Protein AF-A0A8C1QUC3-F1 (afdb_monomer_lite)

Structure (mmCIF, N/CA/C/O backbone):
data_AF-A0A8C1QUC3-F1
#
_entry.id   AF-A0A8C1QUC3-F1
#
loop_
_atom_site.group_PDB
_atom_site.id
_atom_site.type_symbol
_atom_site.label_atom_id
_atom_site.label_alt_id
_atom_site.label_comp_id
_atom_site.label_asym_id
_atom_site.label_entity_id
_atom_site.label_seq_id
_atom_site.pdbx_PDB_ins_code
_atom_site.Cartn_x
_atom_site.Cartn_y
_atom_site.Cartn_z
_atom_site.occupancy
_atom_site.B_iso_or_equiv
_atom_site.auth_seq_id
_atom_site.auth_comp_id
_atom_site.auth_asym_id
_atom_site.auth_atom_id
_atom_site.pdbx_PDB_model_num
ATOM 1 N N . VAL A 1 1 ? -39.712 -42.490 -3.342 1.00 47.94 1 VAL A N 1
ATOM 2 C CA . VAL A 1 1 ? -39.963 -41.218 -2.620 1.00 47.94 1 VAL A CA 1
ATOM 3 C C . VAL A 1 1 ? -38.808 -40.211 -2.792 1.00 47.94 1 VAL A C 1
ATOM 5 O O . VAL A 1 1 ? -39.033 -39.023 -2.620 1.00 47.94 1 VAL A O 1
ATOM 8 N N . ASP A 1 2 ? -37.626 -40.610 -3.283 1.00 51.19 2 ASP A N 1
ATOM 9 C CA . ASP A 1 2 ? -36.431 -39.734 -3.328 1.00 51.19 2 ASP A CA 1
ATOM 10 C C . ASP A 1 2 ? -36.226 -38.838 -4.565 1.00 51.19 2 ASP A C 1
ATOM 12 O O . ASP A 1 2 ? -35.336 -37.989 -4.575 1.00 51.19 2 ASP A O 1
ATOM 16 N N . THR A 1 3 ? -37.022 -38.972 -5.625 1.00 45.16 3 THR A N 1
ATOM 17 C CA . THR A 1 3 ? -36.812 -38.208 -6.873 1.00 45.16 3 THR A CA 1
ATOM 18 C C . THR A 1 3 ? -37.321 -36.766 -6.815 1.00 45.16 3 THR A C 1
ATOM 20 O O . THR A 1 3 ? -36.790 -35.909 -7.521 1.00 45.16 3 THR A O 1
ATOM 23 N N . ASN A 1 4 ? -38.304 -36.472 -5.958 1.00 43.72 4 ASN A N 1
ATOM 24 C CA . ASN A 1 4 ? -38.863 -35.123 -5.812 1.00 43.72 4 ASN A CA 1
ATOM 25 C C . ASN A 1 4 ? -38.028 -34.240 -4.869 1.00 43.72 4 ASN A C 1
ATOM 27 O O . ASN A 1 4 ? -37.843 -33.059 -5.143 1.00 43.72 4 ASN A O 1
ATOM 31 N N . SER A 1 5 ? -37.440 -34.826 -3.818 1.00 44.44 5 SER A N 1
ATOM 32 C CA . SER A 1 5 ? -36.561 -34.113 -2.877 1.00 44.44 5 SER A CA 1
ATOM 33 C C . SER A 1 5 ? -35.250 -33.656 -3.539 1.00 44.44 5 SER A C 1
ATOM 35 O O . SER A 1 5 ? -34.834 -32.515 -3.346 1.00 44.44 5 SER A O 1
ATOM 37 N N . LYS A 1 6 ? -34.666 -34.488 -4.417 1.00 41.28 6 LYS A N 1
ATOM 38 C CA . LYS A 1 6 ? -33.452 -34.156 -5.190 1.00 41.28 6 LYS A CA 1
ATOM 39 C C . LYS A 1 6 ? -33.659 -33.015 -6.197 1.00 41.28 6 LYS A C 1
ATOM 41 O O . LYS A 1 6 ? -32.825 -32.124 -6.305 1.00 41.28 6 LYS A O 1
ATOM 46 N N . ARG A 1 7 ? -34.803 -32.979 -6.894 1.00 43.09 7 ARG A N 1
ATOM 47 C CA . ARG A 1 7 ? -35.124 -31.867 -7.814 1.00 43.09 7 ARG A CA 1
ATOM 48 C C . ARG A 1 7 ? -35.339 -30.545 -7.079 1.00 43.09 7 ARG A C 1
ATOM 50 O O . ARG A 1 7 ? -34.957 -29.501 -7.593 1.00 43.09 7 ARG A O 1
ATOM 57 N N . GLN A 1 8 ? -35.920 -30.579 -5.882 1.00 39.44 8 GLN A N 1
ATOM 58 C CA . GLN A 1 8 ? -36.147 -29.377 -5.075 1.00 39.44 8 GLN A CA 1
ATOM 59 C C . GLN A 1 8 ? -34.843 -28.802 -4.498 1.00 39.44 8 GLN A C 1
ATOM 61 O O . GLN A 1 8 ? -34.694 -27.580 -4.443 1.00 39.44 8 GLN A O 1
ATOM 66 N N . SER A 1 9 ? -33.872 -29.655 -4.143 1.00 43.09 9 SER A N 1
ATOM 67 C CA . SER A 1 9 ? -32.534 -29.208 -3.735 1.00 43.09 9 SER A CA 1
ATOM 68 C C . SER A 1 9 ? -31.726 -28.616 -4.892 1.00 43.09 9 SER A C 1
ATOM 70 O O . SER A 1 9 ? -31.060 -27.598 -4.703 1.00 43.09 9 SER A O 1
ATOM 72 N N . ASP A 1 10 ? -31.824 -29.192 -6.093 1.00 36.97 10 ASP A N 1
ATOM 73 C CA . ASP A 1 10 ? -31.076 -28.725 -7.268 1.00 36.97 10 ASP A CA 1
ATOM 74 C C . ASP A 1 10 ? -31.596 -27.372 -7.787 1.00 36.97 10 ASP A C 1
ATOM 76 O O . ASP A 1 10 ? -30.804 -26.489 -8.119 1.00 36.97 10 ASP A O 1
ATOM 80 N N . VAL A 1 11 ? -32.915 -27.142 -7.751 1.00 47.16 11 VAL A N 1
ATOM 81 C CA . VAL A 1 11 ? -33.524 -25.841 -8.097 1.00 47.16 11 VAL A CA 1
ATOM 82 C C . VAL A 1 11 ? -33.134 -24.750 -7.087 1.00 47.16 11 VAL A C 1
ATOM 84 O O . VAL A 1 11 ? -32.755 -23.652 -7.495 1.00 47.16 11 VAL A O 1
ATOM 87 N N . GLN A 1 12 ? -33.113 -25.052 -5.781 1.00 42.81 12 GLN A N 1
ATOM 88 C CA . GLN A 1 12 ? -32.632 -24.110 -4.757 1.00 42.81 12 GLN A CA 1
ATOM 89 C C . GLN A 1 12 ? -31.132 -23.801 -4.877 1.00 42.81 12 GLN A C 1
ATOM 91 O O . GLN A 1 12 ? -30.709 -22.675 -4.608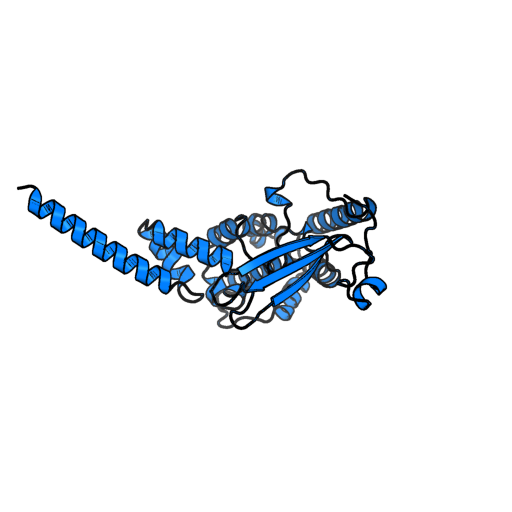 1.00 42.81 12 GLN A O 1
ATOM 96 N N . LEU A 1 13 ? -30.308 -24.777 -5.264 1.00 45.31 13 LEU A N 1
ATOM 97 C CA . LEU A 1 13 ? -28.876 -24.581 -5.508 1.00 45.31 13 LEU A CA 1
ATOM 98 C C . LEU A 1 13 ? -28.633 -23.704 -6.742 1.00 45.31 13 LEU A C 1
ATOM 100 O O . LEU A 1 13 ? -27.761 -22.834 -6.714 1.00 45.31 13 LEU A O 1
ATOM 104 N N . GLN A 1 14 ? -29.434 -23.878 -7.793 1.00 40.53 14 GLN A N 1
ATOM 105 C CA . GLN A 1 14 ? -29.315 -23.119 -9.035 1.00 40.53 14 GLN A CA 1
ATOM 106 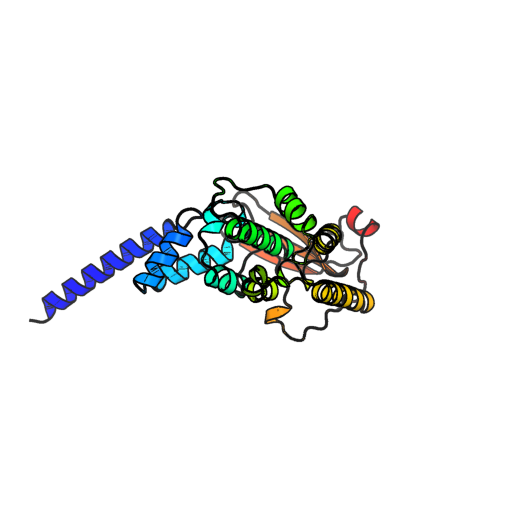C C . GLN A 1 14 ? -29.833 -21.677 -8.898 1.00 40.53 14 GLN A C 1
ATOM 108 O O . GLN A 1 14 ? -29.194 -20.752 -9.406 1.00 40.53 14 GLN A O 1
ATOM 113 N N . GLU A 1 15 ? -30.901 -21.446 -8.125 1.00 43.75 15 GLU A N 1
ATOM 114 C CA . GLU A 1 15 ? -31.322 -20.097 -7.720 1.00 43.75 15 GLU A CA 1
ATOM 115 C C . GLU A 1 15 ? -30.270 -19.412 -6.840 1.00 43.75 15 GLU A C 1
ATOM 117 O O . GLU A 1 15 ? -29.912 -18.260 -7.089 1.00 43.75 15 GLU A O 1
ATOM 122 N N . ARG A 1 16 ? -29.693 -20.124 -5.860 1.00 50.75 16 ARG A N 1
ATOM 123 C CA . ARG A 1 16 ? -28.601 -19.600 -5.021 1.00 50.75 16 ARG A CA 1
ATOM 124 C C . ARG A 1 16 ? -27.363 -19.238 -5.842 1.00 50.75 16 ARG A C 1
ATOM 126 O O . ARG A 1 16 ? -26.785 -18.178 -5.616 1.00 50.75 16 ARG A O 1
ATOM 133 N N . ALA A 1 17 ? -26.986 -20.060 -6.821 1.00 48.84 17 ALA A N 1
ATOM 134 C CA . ALA A 1 17 ? -25.869 -19.787 -7.726 1.00 48.84 17 ALA A CA 1
ATOM 135 C C . ALA A 1 17 ? -26.146 -18.594 -8.662 1.00 48.84 17 ALA A C 1
ATOM 137 O O . ALA A 1 17 ? -25.265 -17.761 -8.886 1.00 48.84 17 ALA A O 1
ATOM 138 N N . GLY A 1 18 ? -27.377 -18.468 -9.171 1.00 47.47 18 GLY A N 1
ATOM 139 C CA . GLY A 1 18 ? -27.805 -17.329 -9.987 1.00 47.47 18 GLY A CA 1
ATOM 140 C C . GLY A 1 18 ? -27.834 -16.010 -9.208 1.00 47.47 18 GLY A C 1
ATOM 141 O O . GLY A 1 18 ? -27.467 -14.965 -9.743 1.00 47.47 18 GLY A O 1
ATOM 142 N N . VAL A 1 19 ? -28.215 -16.057 -7.932 1.00 56.44 19 VAL A N 1
ATOM 143 C CA . VAL A 1 19 ? -28.195 -14.911 -7.014 1.00 56.44 19 VAL A CA 1
ATOM 144 C C . VAL A 1 19 ? -26.758 -14.528 -6.633 1.00 56.44 19 VAL A C 1
ATOM 146 O O . VAL A 1 19 ? -26.414 -13.349 -6.684 1.00 56.44 19 VAL A O 1
ATOM 149 N N . LEU A 1 20 ? -25.885 -15.501 -6.347 1.00 51.16 20 LEU A N 1
ATOM 150 C CA . LEU A 1 20 ? -24.460 -15.271 -6.065 1.00 51.16 20 LEU A CA 1
ATOM 151 C C . LEU A 1 20 ? -23.735 -14.592 -7.238 1.00 51.16 20 LEU A C 1
ATOM 153 O O . LEU A 1 20 ? -23.058 -13.590 -7.021 1.00 51.16 20 LEU A O 1
ATOM 157 N N . LYS A 1 21 ? -23.963 -15.042 -8.481 1.00 54.81 21 LYS A N 1
ATOM 158 C CA . LYS A 1 21 ? -23.419 -14.380 -9.684 1.00 54.81 21 LYS A CA 1
ATOM 159 C C . LYS A 1 21 ? -23.883 -12.925 -9.833 1.00 54.81 21 LYS A C 1
ATOM 161 O O . LYS A 1 21 ? -23.106 -12.077 -10.264 1.00 54.81 21 LYS A O 1
ATOM 166 N N . ARG A 1 22 ? -25.131 -12.605 -9.462 1.00 57.41 22 ARG A N 1
ATOM 167 C CA . ARG A 1 22 ? -25.619 -11.210 -9.462 1.00 57.41 22 ARG A CA 1
ATOM 168 C C . ARG A 1 22 ? -24.955 -10.363 -8.377 1.00 57.41 22 ARG A C 1
ATOM 170 O O . ARG A 1 22 ? -24.762 -9.172 -8.592 1.00 57.41 22 ARG A O 1
ATOM 177 N N . TYR A 1 23 ? -24.609 -10.938 -7.227 1.00 59.16 23 TYR A N 1
ATOM 178 C CA . TYR A 1 23 ? -23.911 -10.207 -6.165 1.00 59.16 23 TYR A CA 1
ATOM 179 C C . TYR A 1 23 ? -22.444 -9.934 -6.506 1.00 59.16 23 TYR A C 1
ATOM 181 O O . TYR A 1 23 ? -21.973 -8.830 -6.241 1.00 59.16 23 TYR A O 1
ATOM 189 N N . GLU A 1 24 ? -21.754 -10.876 -7.154 1.00 59.91 24 GLU A N 1
ATOM 190 C CA . GLU A 1 24 ? -20.382 -10.680 -7.649 1.00 59.91 24 GLU A CA 1
ATOM 191 C C . GLU A 1 24 ? -20.290 -9.530 -8.661 1.00 59.91 24 GLU A C 1
ATOM 193 O O . GLU A 1 24 ? -19.377 -8.710 -8.581 1.00 59.91 24 GLU A O 1
ATOM 198 N N . ALA A 1 25 ? -21.282 -9.400 -9.547 1.00 71.00 25 ALA A N 1
ATOM 199 C CA . ALA A 1 25 ? -21.366 -8.296 -10.507 1.00 71.00 25 ALA A CA 1
ATOM 200 C C . ALA A 1 25 ? -21.599 -6.915 -9.855 1.00 71.00 25 ALA A C 1
ATOM 202 O O . ALA A 1 25 ? -21.388 -5.892 -10.500 1.00 71.00 25 ALA A O 1
ATOM 203 N N . ASN A 1 26 ? -22.019 -6.875 -8.585 1.00 85.69 26 ASN A N 1
ATOM 204 C CA . ASN A 1 26 ? -22.398 -5.653 -7.870 1.00 85.69 26 ASN A CA 1
ATOM 205 C C . ASN A 1 26 ? -21.427 -5.275 -6.737 1.00 85.69 26 ASN A C 1
ATOM 207 O O . ASN A 1 26 ? -21.731 -4.386 -5.932 1.00 85.69 26 ASN A O 1
ATOM 211 N N . ILE A 1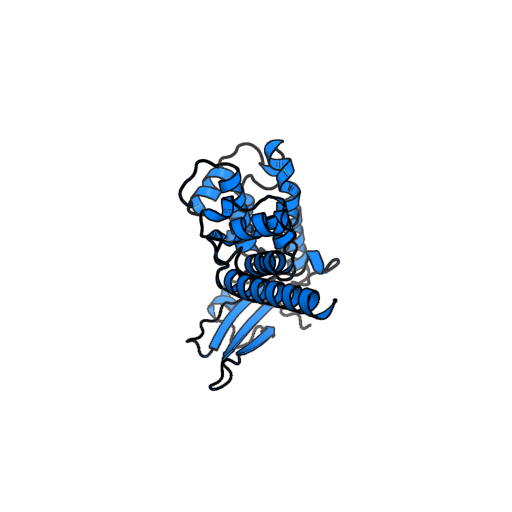 27 ? -20.268 -5.937 -6.633 1.00 92.44 27 ILE A N 1
ATOM 212 C CA . ILE A 1 27 ? -19.244 -5.554 -5.654 1.00 92.44 27 ILE A CA 1
ATOM 213 C C . ILE A 1 27 ? -18.599 -4.235 -6.098 1.00 92.44 27 ILE A C 1
ATOM 215 O O . ILE A 1 27 ? -18.014 -4.122 -7.174 1.00 92.44 27 ILE A O 1
ATOM 219 N N . SER A 1 28 ? -18.710 -3.220 -5.246 1.00 94.06 28 SER A N 1
ATOM 220 C CA . SER A 1 28 ? -18.207 -1.865 -5.473 1.00 94.06 28 SER A CA 1
ATOM 221 C C . SER A 1 28 ? -17.739 -1.239 -4.159 1.00 94.06 28 SER A C 1
ATOM 223 O O . SER A 1 28 ? -17.972 -1.798 -3.084 1.00 94.06 28 SER A O 1
ATOM 225 N N . SER A 1 29 ? -17.166 -0.033 -4.217 1.00 93.31 29 SER A N 1
ATOM 226 C CA . SER A 1 29 ? -16.764 0.724 -3.022 1.00 93.31 29 SER A CA 1
ATOM 227 C C . SER A 1 29 ? -17.920 0.966 -2.038 1.00 93.31 29 SER A C 1
ATOM 229 O O . SER A 1 29 ? -17.681 1.137 -0.846 1.00 93.31 29 SER A O 1
ATOM 231 N N . LEU A 1 30 ? -19.172 0.965 -2.514 1.00 93.19 30 LEU A N 1
ATOM 232 C CA . LEU A 1 30 ? -20.367 1.165 -1.687 1.00 93.19 30 LEU A CA 1
ATOM 233 C C . LEU A 1 30 ? -20.843 -0.116 -0.997 1.00 93.19 30 LEU A C 1
ATOM 235 O O . LEU A 1 30 ? -21.399 -0.057 0.100 1.00 93.19 30 LEU A O 1
ATOM 239 N N . THR A 1 31 ? -20.653 -1.265 -1.643 1.00 94.31 31 THR A N 1
ATOM 240 C CA . THR A 1 31 ? -21.283 -2.531 -1.250 1.00 94.31 31 THR A CA 1
ATOM 241 C C . THR A 1 31 ? -20.306 -3.507 -0.606 1.00 94.31 31 THR A C 1
ATOM 243 O O . THR A 1 31 ? -20.738 -4.297 0.236 1.00 94.31 31 THR A O 1
ATOM 246 N N . VAL A 1 32 ? -19.004 -3.430 -0.913 1.00 95.25 32 VAL A N 1
ATOM 247 C CA . VAL A 1 32 ? -17.996 -4.433 -0.522 1.00 95.25 32 VAL A CA 1
ATOM 248 C C . VAL A 1 32 ? -17.964 -4.714 0.983 1.00 95.25 32 VAL A C 1
ATOM 250 O O . VAL A 1 32 ? -18.041 -5.874 1.380 1.00 95.25 32 VAL A O 1
ATOM 253 N N . CYS A 1 33 ? -17.959 -3.683 1.835 1.00 94.81 33 CYS A N 1
ATOM 254 C CA . CYS A 1 33 ? -17.929 -3.859 3.292 1.00 94.81 33 CYS A CA 1
ATOM 255 C C . CYS A 1 33 ? -19.215 -4.528 3.809 1.00 94.81 33 CYS A C 1
ATOM 257 O O . CYS A 1 33 ? -19.176 -5.419 4.660 1.00 94.81 33 CYS A O 1
ATOM 259 N N . SER A 1 34 ? -20.370 -4.134 3.261 1.00 93.75 34 SER A N 1
ATOM 260 C CA . SER A 1 34 ? -21.664 -4.706 3.644 1.00 93.75 34 SER A CA 1
ATOM 261 C C . SER A 1 34 ? -21.799 -6.167 3.204 1.00 93.75 34 SER A C 1
ATOM 263 O O . SER A 1 34 ? -22.220 -7.005 4.003 1.00 93.75 34 SER A O 1
ATOM 265 N N . PHE A 1 35 ? -21.370 -6.489 1.980 1.00 94.19 35 PHE A N 1
ATOM 266 C CA . PHE A 1 35 ? -21.397 -7.843 1.433 1.00 94.19 35 PHE A CA 1
ATOM 267 C C . PHE A 1 35 ? -20.419 -8.753 2.165 1.00 94.19 35 PHE A C 1
ATOM 269 O O . PHE A 1 35 ? -20.799 -9.866 2.520 1.00 94.19 35 PHE A O 1
ATOM 276 N N . HIS A 1 36 ? -19.216 -8.270 2.484 1.00 95.00 36 HIS A N 1
ATOM 277 C CA . HIS A 1 36 ? -18.255 -9.015 3.291 1.00 95.00 36 HIS A CA 1
ATOM 278 C C . HIS A 1 36 ? -18.856 -9.374 4.659 1.00 95.00 36 HIS A C 1
ATOM 280 O O . HIS A 1 36 ? -18.886 -10.543 5.038 1.00 95.00 36 HIS A O 1
ATOM 286 N N . ARG A 1 37 ? -19.439 -8.396 5.371 1.00 94.00 37 ARG A N 1
ATOM 287 C CA . ARG A 1 37 ? -20.069 -8.617 6.686 1.00 94.00 37 ARG A CA 1
ATOM 288 C C . ARG A 1 37 ? -21.202 -9.646 6.636 1.00 94.00 37 ARG A C 1
ATOM 290 O O . ARG A 1 37 ? -21.273 -10.528 7.492 1.00 94.00 37 ARG A O 1
ATOM 297 N N . VAL A 1 38 ? -22.090 -9.537 5.647 1.00 92.62 38 VAL A N 1
ATOM 298 C CA . VAL A 1 38 ? -23.189 -10.495 5.439 1.00 92.62 38 VAL A CA 1
ATOM 299 C C . VAL A 1 38 ? -22.628 -11.882 5.117 1.00 92.62 38 VAL A C 1
ATOM 301 O O . VAL A 1 38 ? -23.061 -12.870 5.707 1.00 92.62 38 VAL A O 1
ATOM 304 N N . SER A 1 39 ? -21.608 -11.962 4.264 1.00 91.62 39 SER A N 1
ATOM 305 C CA . SER A 1 39 ? -20.980 -13.228 3.876 1.00 91.62 39 SER A CA 1
ATOM 306 C C . SER A 1 39 ? -20.317 -13.936 5.050 1.00 91.62 39 SER A C 1
ATOM 308 O O . SER A 1 39 ? -20.485 -15.146 5.186 1.00 91.62 39 SER A O 1
ATOM 310 N N . CYS A 1 40 ? -19.645 -13.202 5.944 1.00 91.38 40 CYS A N 1
ATOM 311 C CA . CYS A 1 40 ? -19.126 -13.758 7.194 1.00 91.38 40 CYS A CA 1
ATOM 312 C C . CYS A 1 40 ? -20.255 -14.325 8.066 1.00 91.38 40 CYS A C 1
ATOM 314 O O . CYS A 1 40 ? -20.161 -15.459 8.531 1.00 91.38 40 CYS A O 1
ATOM 316 N N . LYS A 1 41 ? -21.346 -13.565 8.250 1.00 92.75 41 LYS A N 1
ATOM 317 C CA . LYS A 1 41 ? -22.480 -13.970 9.098 1.00 92.75 41 LYS A CA 1
ATOM 318 C C . LYS A 1 41 ? -23.160 -15.248 8.599 1.00 92.75 41 LYS A C 1
ATOM 320 O O . LYS A 1 41 ? -23.510 -16.103 9.406 1.00 92.75 41 LYS A O 1
ATOM 325 N N . PHE A 1 42 ? -23.337 -15.382 7.286 1.00 92.19 42 PHE A N 1
ATOM 326 C CA . PHE A 1 42 ? -24.021 -16.524 6.668 1.00 92.19 42 PHE A CA 1
ATOM 327 C C . PHE A 1 42 ? -23.071 -17.596 6.116 1.00 92.19 42 PHE A C 1
ATOM 329 O O . PHE A 1 42 ? -23.530 -18.534 5.470 1.00 92.19 42 PHE A O 1
ATOM 336 N N . LYS A 1 43 ? -21.758 -17.477 6.366 1.00 91.31 43 LYS A N 1
ATOM 337 C CA . LYS A 1 43 ? -20.714 -18.394 5.871 1.00 91.31 43 LYS A CA 1
ATOM 338 C C . LYS A 1 43 ? -20.757 -18.601 4.346 1.00 91.31 43 LYS A C 1
ATOM 340 O O . LYS A 1 43 ? -20.463 -19.684 3.846 1.00 91.31 43 LYS A O 1
ATOM 345 N N . ALA A 1 44 ? -21.112 -17.557 3.596 1.00 91.12 44 ALA A N 1
ATOM 346 C CA . ALA A 1 44 ? -21.163 -17.585 2.135 1.00 91.12 44 ALA A CA 1
ATOM 347 C C . ALA A 1 44 ? -19.749 -17.413 1.552 1.00 91.12 44 ALA A C 1
ATOM 349 O O . ALA A 1 44 ? -19.314 -16.303 1.251 1.00 91.12 44 ALA A O 1
ATOM 350 N N . THR A 1 45 ? -19.017 -18.520 1.417 1.00 91.00 45 THR A N 1
ATOM 351 C CA . THR A 1 45 ? -17.584 -18.534 1.065 1.00 91.00 45 THR A CA 1
ATOM 352 C C . THR A 1 45 ? -17.267 -17.909 -0.293 1.00 91.00 45 THR A C 1
ATOM 354 O O . THR A 1 45 ? -16.267 -17.208 -0.416 1.00 91.00 45 THR A O 1
ATOM 357 N N . VAL A 1 46 ? -18.125 -18.116 -1.296 1.00 90.62 46 VAL A N 1
ATOM 358 C CA . VAL A 1 46 ? -17.945 -17.572 -2.653 1.00 90.62 46 VAL A CA 1
ATOM 359 C C . VAL A 1 46 ? -17.992 -16.042 -2.639 1.00 90.62 46 VAL A C 1
ATOM 361 O O . VAL A 1 46 ? -17.035 -15.394 -3.055 1.00 90.62 46 VAL A O 1
ATOM 364 N N . LEU A 1 47 ? -19.050 -15.455 -2.065 1.00 91.00 47 LEU A N 1
ATOM 365 C CA . LEU A 1 47 ? -19.193 -13.999 -1.972 1.00 91.00 47 LEU A CA 1
ATOM 366 C C . LEU A 1 47 ? -18.127 -13.378 -1.059 1.00 91.00 47 LEU A C 1
ATOM 368 O O . LEU A 1 47 ? -17.584 -12.323 -1.381 1.00 91.00 47 LEU A O 1
ATOM 372 N N . LEU A 1 48 ? -17.774 -14.058 0.038 1.00 93.25 48 LEU A N 1
ATOM 373 C CA . LEU A 1 48 ? -16.673 -13.646 0.905 1.00 93.25 48 LEU A CA 1
ATOM 374 C C . LEU A 1 48 ? -15.367 -13.527 0.110 1.00 93.25 48 LEU A C 1
ATOM 376 O O . LEU A 1 48 ? -14.711 -12.486 0.149 1.00 93.25 48 LEU A O 1
ATOM 380 N N . ARG A 1 49 ? -15.019 -14.568 -0.658 1.00 93.38 49 ARG A N 1
ATOM 381 C CA . ARG A 1 49 ? -13.801 -14.576 -1.471 1.00 93.38 49 ARG A CA 1
ATOM 382 C C . ARG A 1 49 ? -13.845 -13.517 -2.568 1.00 93.38 49 ARG A C 1
ATOM 384 O O . ARG A 1 49 ? -12.829 -12.877 -2.813 1.00 93.38 49 ARG A O 1
ATOM 391 N N . ALA A 1 50 ? -15.000 -13.297 -3.190 1.00 93.56 50 ALA A N 1
ATOM 392 C CA . ALA A 1 50 ? -15.173 -12.246 -4.186 1.00 93.56 50 ALA A CA 1
ATOM 393 C C . ALA A 1 50 ? -14.950 -10.843 -3.588 1.00 93.56 50 ALA A C 1
ATOM 395 O O . ALA A 1 50 ? -14.249 -10.033 -4.192 1.00 93.56 50 ALA A O 1
ATOM 396 N N . CYS A 1 51 ? -15.458 -10.569 -2.378 1.00 95.38 51 CYS A N 1
ATOM 397 C CA . CYS A 1 51 ? -15.188 -9.321 -1.657 1.00 95.38 51 CYS A CA 1
ATOM 398 C C . CYS A 1 51 ? -13.697 -9.142 -1.340 1.00 95.38 51 CYS A C 1
ATOM 400 O O . CYS A 1 51 ? -13.158 -8.057 -1.544 1.00 95.38 51 CYS A O 1
ATOM 402 N N . GLU A 1 52 ? -13.022 -10.192 -0.868 1.00 95.88 52 GLU A N 1
ATOM 403 C CA . GLU A 1 52 ? -11.581 -10.153 -0.586 1.00 95.88 52 GLU A CA 1
ATOM 404 C C . GLU A 1 52 ? -10.756 -9.916 -1.855 1.00 95.88 52 GLU A C 1
ATOM 406 O O . GLU A 1 52 ? -9.911 -9.029 -1.875 1.00 95.88 52 GLU A O 1
ATOM 411 N N . CYS A 1 53 ? -11.045 -10.638 -2.943 1.00 95.38 53 CYS A N 1
ATOM 412 C CA . CYS A 1 53 ? -10.406 -10.422 -4.243 1.00 95.38 53 CYS A CA 1
ATOM 413 C C . CYS A 1 53 ? -10.650 -9.003 -4.777 1.00 95.38 53 CYS A C 1
ATOM 415 O O . CYS A 1 53 ? -9.763 -8.414 -5.391 1.00 95.38 53 CYS A O 1
ATOM 417 N N . TRP A 1 54 ? -11.842 -8.442 -4.553 1.00 96.19 54 TRP A N 1
ATOM 418 C CA . TRP A 1 54 ? -12.138 -7.062 -4.926 1.00 96.19 54 TRP A CA 1
ATOM 419 C C . TRP A 1 54 ? -11.272 -6.081 -4.129 1.00 96.19 54 TRP A C 1
ATOM 421 O O . TRP A 1 54 ? -10.705 -5.161 -4.709 1.00 96.19 54 TRP A O 1
ATOM 431 N N . LEU A 1 55 ? -11.116 -6.292 -2.817 1.00 97.50 55 LEU A N 1
ATOM 432 C CA . LEU A 1 55 ? -10.261 -5.453 -1.971 1.00 97.50 55 LEU A CA 1
ATOM 433 C C . LEU A 1 55 ? -8.786 -5.554 -2.361 1.00 97.50 55 LEU A C 1
ATOM 435 O O . LEU A 1 55 ? -8.119 -4.527 -2.424 1.00 97.50 55 LEU A O 1
ATOM 439 N N . GLU A 1 56 ? -8.300 -6.749 -2.699 1.00 96.69 56 GLU A N 1
ATOM 440 C CA . GLU A 1 56 ? -6.945 -6.937 -3.233 1.00 96.69 56 GLU A CA 1
ATOM 441 C C . GLU A 1 56 ? -6.697 -6.058 -4.472 1.00 96.69 56 GLU A C 1
ATOM 443 O O . GLU A 1 56 ? -5.614 -5.511 -4.618 1.00 96.69 56 GLU A O 1
ATOM 448 N N . LEU A 1 57 ? -7.689 -5.846 -5.341 1.00 94.75 57 LEU A N 1
ATOM 449 C CA . LEU A 1 57 ? -7.519 -5.037 -6.557 1.00 94.75 57 LEU A CA 1
ATOM 450 C C . LEU A 1 57 ? -7.824 -3.543 -6.365 1.00 94.75 57 LEU A C 1
ATOM 452 O O . LEU A 1 57 ? -7.273 -2.698 -7.074 1.00 94.75 57 LEU A O 1
ATOM 456 N N . PHE A 1 58 ? -8.729 -3.210 -5.441 1.00 95.94 58 PHE A N 1
ATOM 457 C CA . PHE A 1 58 ? -9.372 -1.896 -5.396 1.00 95.94 58 PHE A CA 1
ATOM 458 C C . PHE A 1 58 ? -9.270 -1.161 -4.059 1.00 95.94 58 PHE A C 1
ATOM 460 O O . PHE A 1 58 ? -9.738 -0.022 -3.977 1.00 95.94 58 PHE A O 1
ATOM 467 N N . LEU A 1 59 ? -8.635 -1.741 -3.030 1.00 97.44 59 LEU A N 1
ATOM 468 C CA . LEU A 1 59 ? -8.393 -1.052 -1.756 1.00 97.44 59 LEU A CA 1
ATOM 469 C C . LEU A 1 59 ? -7.664 0.280 -1.981 1.00 97.44 59 LEU A C 1
ATOM 471 O O . LEU A 1 59 ? -8.129 1.320 -1.522 1.00 97.44 59 LEU A O 1
ATOM 475 N N . VAL A 1 60 ? -6.556 0.241 -2.725 1.00 96.75 60 VAL A N 1
ATOM 476 C CA . VAL A 1 60 ? -5.688 1.404 -2.965 1.00 96.75 60 VAL A CA 1
ATOM 477 C C . VAL A 1 60 ? -6.206 2.284 -4.101 1.00 96.75 60 VAL A C 1
ATOM 479 O O . VAL A 1 60 ? -6.101 3.501 -4.021 1.00 96.75 60 VAL A O 1
ATOM 482 N N . THR A 1 61 ? -6.788 1.698 -5.148 1.00 93.44 61 THR A N 1
ATOM 483 C CA . THR A 1 61 ? -7.133 2.428 -6.383 1.00 93.44 61 THR A CA 1
ATOM 484 C C . THR A 1 61 ? -8.539 3.018 -6.399 1.00 93.44 61 THR A C 1
ATOM 486 O O . THR A 1 61 ? -8.794 3.938 -7.171 1.00 93.44 61 THR A O 1
ATOM 489 N N . LYS A 1 62 ? -9.473 2.503 -5.585 1.00 94.31 62 LYS A N 1
ATOM 490 C CA . LYS A 1 62 ? -10.869 2.981 -5.564 1.00 94.31 62 LYS A CA 1
ATOM 491 C C . LYS A 1 62 ? -11.403 3.244 -4.164 1.00 94.31 62 LYS A C 1
ATOM 493 O O . LYS A 1 62 ? -12.047 4.266 -3.946 1.00 94.31 62 LYS A O 1
ATOM 498 N N . LEU A 1 63 ? -11.206 2.320 -3.225 1.00 95.94 63 LEU A N 1
ATOM 499 C CA . LEU A 1 63 ? -11.827 2.414 -1.903 1.00 95.94 63 LEU A CA 1
ATOM 500 C C . LEU A 1 63 ? -11.172 3.489 -1.028 1.00 95.94 63 LEU A C 1
ATOM 502 O O . LEU A 1 63 ? -11.888 4.180 -0.310 1.00 95.94 63 LEU A O 1
ATOM 506 N N . SER A 1 64 ? -9.853 3.671 -1.131 1.00 95.62 64 SER A N 1
ATOM 507 C CA . SER A 1 64 ? -9.086 4.740 -0.469 1.00 95.62 64 SER A CA 1
ATOM 508 C C . SER A 1 64 ? -9.630 6.149 -0.756 1.00 95.62 64 SER A C 1
ATOM 510 O O . SER A 1 64 ? -9.541 7.035 0.089 1.00 95.62 64 SER A O 1
ATOM 512 N N . PHE A 1 65 ? -10.262 6.334 -1.918 1.00 93.94 65 PHE A N 1
ATOM 513 C CA . PHE A 1 65 ? -10.883 7.583 -2.362 1.00 93.94 65 PHE A CA 1
ATOM 514 C C . PHE A 1 65 ? -12.372 7.685 -2.002 1.00 93.94 65 PHE A C 1
ATOM 516 O O . PHE A 1 65 ? -13.074 8.573 -2.483 1.00 93.94 65 PHE A O 1
ATOM 523 N N . HIS A 1 66 ? -12.883 6.792 -1.152 1.00 94.75 66 HIS A N 1
ATOM 524 C CA . HIS A 1 66 ? -14.288 6.758 -0.769 1.00 94.75 66 HIS A CA 1
ATOM 525 C C . HIS A 1 66 ? -14.451 6.771 0.752 1.00 94.75 66 HIS A C 1
ATOM 527 O O . HIS A 1 66 ? -13.807 6.015 1.473 1.00 94.75 66 HIS A O 1
ATOM 533 N N . ILE A 1 67 ? -15.439 7.517 1.262 1.00 94.31 67 ILE A N 1
ATOM 534 C CA . ILE A 1 67 ? -15.763 7.573 2.705 1.00 94.31 67 ILE A CA 1
ATOM 535 C C . ILE A 1 67 ? -16.100 6.200 3.323 1.00 94.31 67 ILE A C 1
ATOM 537 O O . ILE A 1 67 ? -16.066 6.010 4.537 1.00 94.31 67 ILE A O 1
ATOM 541 N N . LYS A 1 68 ? -16.399 5.213 2.469 1.00 94.25 68 LYS A N 1
ATOM 542 C CA . LYS A 1 68 ? -16.749 3.840 2.850 1.00 94.25 68 LYS A CA 1
ATOM 543 C C . LYS A 1 68 ? -15.544 3.014 3.277 1.00 94.25 68 LYS A C 1
ATOM 545 O O . LYS A 1 68 ? -15.735 1.961 3.877 1.00 94.25 68 LYS A O 1
ATOM 550 N N . LEU A 1 69 ? -14.329 3.524 3.072 1.00 95.88 69 LEU A N 1
ATOM 551 C CA . LEU A 1 69 ? -13.112 2.974 3.656 1.00 95.88 69 LEU A CA 1
ATOM 552 C C . LEU A 1 69 ? -13.236 2.798 5.179 1.00 95.88 69 LEU A C 1
ATOM 554 O O . LEU A 1 69 ? -12.772 1.797 5.715 1.00 95.88 69 LEU A O 1
ATOM 558 N N . ARG A 1 70 ? -13.931 3.714 5.870 1.00 95.00 70 ARG A N 1
ATOM 559 C CA . ARG A 1 70 ? -14.200 3.623 7.317 1.00 95.00 70 ARG A CA 1
ATOM 560 C C . ARG A 1 70 ? -14.918 2.333 7.721 1.00 95.00 70 ARG A C 1
ATOM 562 O O . ARG A 1 70 ? -14.711 1.840 8.824 1.00 95.00 70 ARG A O 1
ATOM 569 N N . ASP A 1 71 ? -15.755 1.792 6.840 1.00 95.00 71 ASP A N 1
ATOM 570 C CA . ASP A 1 71 ? -16.593 0.632 7.142 1.00 95.00 71 ASP A CA 1
ATOM 571 C C . ASP A 1 71 ? -15.784 -0.688 7.099 1.00 95.00 71 ASP A C 1
ATOM 573 O O . ASP A 1 71 ? -16.340 -1.753 7.373 1.00 95.00 71 ASP A O 1
ATOM 577 N N . LEU A 1 72 ? -14.483 -0.642 6.760 1.00 95.38 72 LEU A N 1
ATOM 578 C CA . LEU A 1 72 ? -13.592 -1.803 6.809 1.00 95.38 72 LEU A CA 1
ATOM 579 C C . LEU A 1 72 ? -13.277 -2.204 8.262 1.00 95.38 72 LEU A C 1
ATOM 581 O O . LEU A 1 72 ? -12.645 -1.422 8.979 1.00 95.38 72 LEU A O 1
ATOM 585 N N . PRO A 1 73 ? -13.641 -3.430 8.688 1.00 93.19 73 PRO A N 1
ATOM 586 C CA . PRO A 1 73 ? -13.289 -3.940 10.010 1.00 93.19 73 PRO A CA 1
ATOM 587 C C . PRO A 1 73 ? -11.794 -4.247 10.083 1.00 93.19 73 PRO A C 1
ATOM 589 O O . PRO A 1 73 ? -11.232 -4.701 9.097 1.00 93.19 73 PRO A O 1
ATOM 592 N N . PHE A 1 74 ? -11.175 -4.067 11.251 1.00 93.38 74 PHE A N 1
ATOM 593 C CA . PHE A 1 74 ? -9.722 -4.149 11.468 1.00 93.38 74 PHE A CA 1
ATOM 594 C C . PHE A 1 74 ? -9.007 -5.341 10.796 1.00 93.38 74 PHE A C 1
ATOM 596 O O . PHE A 1 74 ? -7.972 -5.157 10.156 1.00 93.38 74 PHE A O 1
ATOM 603 N N . ASP A 1 75 ? -9.569 -6.548 10.888 1.00 93.75 75 ASP A N 1
ATOM 604 C CA . ASP A 1 75 ? -8.936 -7.763 10.353 1.00 93.75 75 ASP A CA 1
ATOM 605 C C . ASP A 1 75 ? -8.844 -7.770 8.820 1.00 93.75 75 ASP A C 1
ATOM 607 O O . ASP A 1 75 ? -7.978 -8.425 8.237 1.00 93.75 75 ASP A O 1
ATOM 611 N N . LEU A 1 76 ? -9.735 -7.039 8.145 1.00 94.88 76 LEU A N 1
ATOM 612 C CA . LEU A 1 76 ? -9.865 -7.078 6.695 1.00 94.88 76 LEU A CA 1
ATOM 613 C C . LEU A 1 76 ? -8.774 -6.263 5.976 1.00 94.88 76 LEU A C 1
ATOM 615 O O . LEU A 1 76 ? -8.153 -6.822 5.069 1.00 94.88 76 LEU A O 1
ATOM 619 N N . PRO A 1 77 ? -8.448 -5.012 6.370 1.00 96.19 77 PRO A N 1
ATOM 620 C CA . PRO A 1 77 ? -7.235 -4.336 5.932 1.00 96.19 77 PRO A CA 1
ATOM 621 C C . PRO A 1 77 ? -5.987 -5.168 6.209 1.00 96.19 77 PRO A C 1
ATOM 623 O O . PRO A 1 77 ? -5.205 -5.356 5.288 1.00 96.19 77 PRO A O 1
ATOM 626 N N . LEU A 1 78 ? -5.826 -5.739 7.412 1.00 97.00 78 LEU A N 1
ATOM 627 C CA . LEU A 1 78 ? -4.649 -6.554 7.737 1.00 97.00 78 LEU A CA 1
ATOM 628 C C . LEU A 1 78 ? -4.487 -7.725 6.760 1.00 97.00 78 LEU A C 1
ATOM 630 O O . LEU A 1 78 ? -3.438 -7.884 6.136 1.00 97.00 78 LEU A O 1
ATOM 634 N N . LYS A 1 79 ? -5.555 -8.508 6.572 1.00 96.25 79 LYS A N 1
ATOM 635 C CA . LYS A 1 79 ? -5.577 -9.627 5.624 1.00 96.25 79 LYS A CA 1
ATOM 636 C C . LYS A 1 79 ? -5.273 -9.178 4.193 1.00 96.25 79 LYS A C 1
ATOM 638 O O . LYS A 1 79 ? -4.550 -9.864 3.477 1.00 96.25 79 LYS A O 1
ATOM 643 N N . THR A 1 80 ? -5.808 -8.030 3.785 1.00 96.94 80 THR A N 1
ATOM 644 C CA . THR A 1 80 ? -5.611 -7.487 2.436 1.00 96.94 80 THR A CA 1
ATOM 645 C C . THR A 1 80 ? -4.173 -7.000 2.230 1.00 96.94 80 THR A C 1
ATOM 647 O O . THR A 1 80 ? -3.579 -7.287 1.195 1.00 96.94 80 THR A O 1
ATOM 650 N N . LEU A 1 81 ? -3.579 -6.325 3.219 1.00 96.44 81 LEU A N 1
ATOM 651 C CA . LEU A 1 81 ? -2.200 -5.822 3.173 1.00 96.44 81 LEU A CA 1
ATOM 652 C C . LEU A 1 81 ? -1.170 -6.949 3.072 1.00 96.44 81 LEU A C 1
ATOM 654 O O . LEU A 1 81 ? -0.198 -6.827 2.322 1.00 96.44 81 LEU A O 1
ATOM 658 N N . LEU A 1 82 ? -1.423 -8.050 3.785 1.00 94.50 82 LEU A N 1
ATOM 659 C CA . LEU A 1 82 ? -0.613 -9.267 3.748 1.00 94.50 82 LEU A CA 1
ATOM 660 C C . LEU A 1 82 ? -0.785 -10.067 2.449 1.00 94.50 82 LEU A C 1
ATOM 662 O O . LEU A 1 82 ? 0.029 -10.948 2.167 1.00 94.50 82 LEU A O 1
ATOM 666 N N . SER A 1 83 ? -1.820 -9.789 1.648 1.00 94.12 83 SER A N 1
ATOM 667 C CA . SER A 1 83 ? -2.035 -10.508 0.397 1.00 94.12 83 SER A CA 1
ATOM 668 C C . SER A 1 83 ? -0.963 -10.127 -0.631 1.00 94.12 83 SER A C 1
ATOM 670 O O . SER A 1 83 ? -0.796 -8.944 -0.951 1.00 94.12 83 SER A O 1
ATOM 672 N N . PRO A 1 84 ? -0.272 -11.109 -1.241 1.00 91.44 84 PRO A N 1
ATOM 673 C CA . PRO A 1 84 ? 0.652 -10.838 -2.339 1.00 91.44 84 PRO A CA 1
ATOM 674 C C . PRO A 1 84 ? -0.077 -10.342 -3.597 1.00 91.44 84 PRO A C 1
ATOM 676 O O . PRO A 1 84 ? 0.570 -9.841 -4.510 1.00 91.44 84 PRO A O 1
ATOM 679 N N . ARG A 1 85 ? -1.411 -10.476 -3.650 1.00 92.75 85 ARG A N 1
ATOM 680 C CA . ARG A 1 85 ? -2.257 -10.026 -4.763 1.00 92.75 85 ARG A CA 1
ATOM 681 C C . ARG A 1 85 ? -2.722 -8.579 -4.621 1.00 92.75 85 ARG A C 1
ATOM 683 O O . ARG A 1 85 ? -3.422 -8.110 -5.514 1.00 92.75 85 ARG A O 1
ATOM 690 N N . LEU A 1 86 ? -2.375 -7.893 -3.523 1.00 95.56 86 LEU A N 1
ATOM 691 C CA . LEU A 1 86 ? -2.701 -6.479 -3.371 1.00 95.56 86 LEU A CA 1
ATOM 692 C C . LEU A 1 86 ? -2.098 -5.689 -4.535 1.00 95.56 86 LEU A C 1
ATOM 694 O O . LEU A 1 86 ? -0.880 -5.642 -4.704 1.00 95.56 86 LEU A O 1
ATOM 698 N N . PHE A 1 87 ? -2.965 -5.050 -5.303 1.00 95.19 87 PHE A N 1
ATOM 699 C CA . PHE A 1 87 ? -2.595 -4.166 -6.386 1.00 95.19 87 PHE A CA 1
ATOM 700 C C . PHE A 1 87 ? -2.325 -2.758 -5.852 1.00 95.19 87 PHE A C 1
ATOM 702 O O . PHE A 1 87 ? -3.131 -2.184 -5.117 1.00 95.19 87 PHE A O 1
ATOM 709 N N . THR A 1 88 ? -1.198 -2.189 -6.263 1.00 95.19 88 THR A N 1
ATOM 710 C CA . THR A 1 88 ? -0.825 -0.800 -5.996 1.00 95.19 88 THR A CA 1
ATOM 711 C C . THR A 1 88 ? 0.128 -0.308 -7.078 1.00 95.19 88 THR A C 1
ATOM 713 O O . THR A 1 88 ? 0.851 -1.115 -7.662 1.00 95.19 88 THR A O 1
ATOM 716 N N . SER A 1 89 ? 0.154 0.999 -7.333 1.00 91.50 89 SER A N 1
ATOM 717 C CA . SER A 1 89 ? 1.148 1.605 -8.223 1.00 91.50 89 SER A CA 1
ATOM 718 C C . SER A 1 89 ? 2.539 1.637 -7.596 1.00 91.50 89 SER A C 1
ATOM 720 O O . SER A 1 89 ? 3.521 1.392 -8.289 1.00 91.50 89 SER A O 1
ATOM 722 N N . ASN A 1 90 ? 2.620 1.892 -6.290 1.00 93.06 90 ASN A N 1
ATOM 723 C CA . ASN A 1 90 ? 3.835 1.821 -5.482 1.00 93.06 90 ASN A CA 1
ATOM 724 C C . ASN A 1 90 ? 3.472 1.574 -4.001 1.00 93.06 90 ASN A C 1
ATOM 726 O O . ASN A 1 90 ? 2.304 1.645 -3.611 1.00 93.06 90 ASN A O 1
ATOM 730 N N . GLU A 1 91 ? 4.456 1.285 -3.150 1.00 95.44 91 GLU A N 1
ATOM 731 C CA . GLU A 1 91 ? 4.203 1.017 -1.722 1.00 95.44 91 GLU A CA 1
ATOM 732 C C . GLU A 1 91 ? 3.756 2.260 -0.933 1.00 95.44 91 GLU A C 1
ATOM 734 O O . GLU A 1 91 ? 3.083 2.135 0.092 1.00 95.44 91 GLU A O 1
ATOM 739 N N . TYR A 1 92 ? 4.064 3.464 -1.419 1.00 96.19 92 TYR A N 1
ATOM 740 C CA . TYR A 1 92 ? 3.641 4.700 -0.769 1.00 96.19 92 TYR A CA 1
ATOM 741 C C . TYR A 1 92 ? 2.124 4.908 -0.870 1.00 96.19 92 TYR A C 1
ATOM 743 O O . TYR A 1 92 ? 1.488 5.238 0.126 1.00 96.19 92 TYR A O 1
ATOM 751 N N . GLU A 1 93 ? 1.496 4.603 -2.006 1.00 96.94 93 GLU A N 1
ATOM 752 C CA . GLU A 1 93 ? 0.032 4.665 -2.138 1.00 96.94 93 GLU A CA 1
ATOM 753 C C . GLU A 1 93 ? -0.692 3.706 -1.173 1.00 96.94 93 GLU A C 1
ATOM 755 O O . GLU A 1 93 ? -1.784 4.011 -0.682 1.00 96.94 93 GLU A O 1
ATOM 760 N N . VAL A 1 94 ? -0.061 2.582 -0.808 1.00 97.69 94 VAL A N 1
ATOM 761 C CA . VAL A 1 94 ? -0.580 1.676 0.231 1.00 97.69 94 VAL A CA 1
ATOM 762 C C . VAL A 1 94 ? -0.554 2.355 1.600 1.00 97.69 94 VAL A C 1
ATOM 764 O O . VAL A 1 94 ? -1.554 2.323 2.322 1.00 97.69 94 VAL A O 1
ATOM 767 N N . LEU A 1 95 ? 0.560 3.006 1.949 1.00 97.56 95 LEU A N 1
ATOM 768 C CA . LEU A 1 95 ? 0.667 3.792 3.178 1.00 97.56 95 LEU A CA 1
ATOM 769 C C . LEU A 1 95 ? -0.398 4.894 3.220 1.00 97.56 95 LEU A C 1
ATOM 771 O O . LEU A 1 95 ? -1.087 5.019 4.231 1.00 97.56 95 LEU A O 1
ATOM 775 N N . ARG A 1 96 ? -0.589 5.653 2.133 1.00 97.75 96 ARG A N 1
ATOM 776 C CA . ARG A 1 96 ? -1.615 6.709 2.058 1.00 97.75 96 ARG A CA 1
ATOM 777 C C . ARG A 1 96 ? -3.015 6.160 2.318 1.00 97.75 96 ARG A C 1
ATOM 779 O O . ARG A 1 96 ? -3.778 6.750 3.086 1.00 97.75 96 ARG A O 1
ATOM 786 N N . ALA A 1 97 ? -3.349 5.012 1.723 1.00 98.06 97 ALA A N 1
ATOM 787 C CA . ALA A 1 97 ? -4.626 4.342 1.953 1.00 98.06 97 ALA A CA 1
ATOM 788 C C . ALA A 1 97 ? -4.795 3.924 3.426 1.00 98.06 97 ALA A C 1
ATOM 790 O O . ALA A 1 97 ? -5.866 4.128 4.002 1.00 98.06 97 ALA A O 1
ATOM 791 N N . VAL A 1 98 ? -3.739 3.401 4.061 1.00 98.19 98 VAL A N 1
ATOM 792 C CA . VAL A 1 98 ? -3.749 3.027 5.486 1.00 98.19 98 VAL A CA 1
ATOM 793 C C . VAL A 1 98 ? -3.861 4.243 6.401 1.00 98.19 98 VAL A C 1
ATOM 795 O O . VAL A 1 98 ? -4.651 4.209 7.342 1.00 98.19 98 VAL A O 1
ATOM 798 N N . LEU A 1 99 ? -3.141 5.332 6.124 1.00 97.69 99 LEU A N 1
ATOM 799 C CA . LEU A 1 99 ? -3.246 6.583 6.880 1.00 97.69 99 LEU A CA 1
ATOM 800 C C . LEU A 1 99 ? -4.649 7.185 6.771 1.00 97.69 99 LEU A C 1
ATOM 802 O O . LEU A 1 99 ? -5.210 7.635 7.770 1.00 97.69 99 LEU A O 1
ATOM 806 N N . CYS A 1 100 ? -5.249 7.140 5.580 1.00 97.50 100 CYS A N 1
ATOM 807 C CA . CYS A 1 100 ? -6.626 7.570 5.370 1.00 97.50 100 CYS A CA 1
ATOM 808 C C . CYS A 1 100 ? -7.622 6.699 6.144 1.00 97.50 100 CYS A C 1
ATOM 810 O O . CYS A 1 100 ? -8.497 7.220 6.840 1.00 97.50 100 CYS A O 1
ATOM 812 N N . TRP A 1 101 ? -7.462 5.375 6.087 1.00 97.75 101 TRP A N 1
ATOM 813 C CA . TRP A 1 101 ? -8.287 4.452 6.861 1.00 97.75 101 TRP A CA 1
ATOM 814 C C . TRP A 1 101 ? -8.153 4.715 8.363 1.00 97.75 101 TRP A C 1
ATOM 816 O O . TRP A 1 101 ? -9.171 4.891 9.031 1.00 97.75 101 TRP A O 1
ATOM 826 N N . LEU A 1 102 ? -6.925 4.826 8.882 1.00 97.31 102 LEU A N 1
ATOM 827 C CA . LEU A 1 102 ? -6.649 5.138 10.284 1.00 97.31 102 LEU A CA 1
ATOM 828 C C . LEU A 1 102 ? -7.324 6.448 10.699 1.00 97.31 102 LEU A C 1
ATOM 830 O O . LEU A 1 102 ? -8.029 6.488 11.706 1.00 97.31 102 LEU A O 1
ATOM 834 N N . TYR A 1 103 ? -7.158 7.506 9.906 1.00 96.44 103 TYR A N 1
ATOM 835 C CA . TYR A 1 103 ? -7.792 8.796 10.155 1.00 96.44 103 TYR A CA 1
ATOM 836 C C . TYR A 1 103 ? -9.316 8.667 10.291 1.00 96.44 103 TYR A C 1
ATOM 838 O O . TYR A 1 103 ? -9.904 9.213 11.227 1.00 96.44 103 TYR A O 1
ATOM 846 N N . LEU A 1 104 ? -9.961 7.910 9.399 1.00 96.56 104 LEU A N 1
ATOM 847 C CA . LEU A 1 104 ? -11.403 7.671 9.450 1.00 96.56 104 LEU A CA 1
ATOM 848 C C . LEU A 1 104 ? -11.827 6.803 10.646 1.00 96.56 104 LEU A C 1
ATOM 850 O O . LEU A 1 104 ? -12.908 7.035 11.188 1.00 96.56 104 LEU A O 1
ATOM 854 N N . GLN A 1 105 ? -10.995 5.848 11.083 1.00 95.50 105 GLN A N 1
ATOM 855 C CA . GLN A 1 105 ? -11.240 5.078 12.312 1.00 95.50 105 GLN A CA 1
ATOM 856 C C . GLN A 1 105 ? -11.202 5.972 13.557 1.00 95.50 105 GLN A C 1
ATOM 858 O O . GLN A 1 105 ? -12.014 5.803 14.464 1.00 95.50 105 GLN A O 1
ATOM 863 N N . LEU A 1 106 ? -10.279 6.938 13.599 1.00 94.38 106 LEU A N 1
ATOM 864 C CA . LEU A 1 106 ? -10.151 7.890 14.707 1.00 94.38 106 LEU A CA 1
ATOM 865 C C . LEU A 1 106 ? -11.234 8.979 14.685 1.00 94.38 106 LEU A C 1
ATOM 867 O O . LEU A 1 106 ? -11.522 9.582 15.714 1.00 94.38 106 LEU A O 1
ATOM 871 N N . ASN A 1 107 ? -11.858 9.223 13.530 1.00 94.38 107 ASN A N 1
ATOM 872 C CA . ASN A 1 107 ? -12.842 10.286 13.336 1.00 94.38 107 ASN A CA 1
ATOM 873 C C . ASN A 1 107 ? -14.182 9.735 12.807 1.00 94.38 107 ASN A C 1
ATOM 875 O O . ASN A 1 107 ? -14.603 10.080 11.696 1.00 94.38 107 ASN A O 1
ATOM 879 N N . PRO A 1 108 ? -14.907 8.915 13.593 1.00 91.25 108 PRO A N 1
ATOM 880 C CA . PRO A 1 108 ? -16.091 8.202 13.118 1.00 91.25 108 PRO A CA 1
ATOM 881 C C . PRO A 1 108 ? -17.256 9.119 12.732 1.00 91.25 108 PRO A C 1
ATOM 883 O O . PRO A 1 108 ? -18.119 8.690 11.976 1.00 91.25 108 PRO A O 1
ATOM 886 N N . LEU A 1 109 ? -17.284 10.378 13.181 1.00 91.56 109 LEU A N 1
ATOM 887 C CA . LEU A 1 109 ? -18.339 11.342 12.843 1.00 91.56 109 LEU A CA 1
ATOM 888 C C . LEU A 1 109 ? -18.137 12.037 11.485 1.00 91.56 109 LEU A C 1
ATOM 890 O O . LEU A 1 109 ? -19.040 12.723 11.008 1.00 91.56 109 LEU A O 1
ATOM 894 N N . ARG A 1 110 ? -16.974 11.877 10.837 1.00 89.31 110 ARG A N 1
ATOM 895 C CA . ARG A 1 110 ? -16.702 12.500 9.532 1.00 89.31 110 ARG A CA 1
ATOM 896 C C . ARG A 1 110 ? -17.633 11.944 8.454 1.00 89.31 110 ARG A C 1
ATOM 898 O O . ARG A 1 110 ? -17.847 10.737 8.357 1.00 89.31 110 ARG A O 1
ATOM 905 N N . GLN A 1 111 ? -18.173 12.831 7.624 1.00 86.56 111 GLN A N 1
ATOM 906 C CA . GLN A 1 111 ? -19.093 12.469 6.536 1.00 86.56 111 GLN A CA 1
ATOM 907 C C . GLN A 1 111 ? -18.457 12.597 5.147 1.00 86.56 111 GLN A C 1
ATOM 909 O O . GLN A 1 111 ? -18.989 12.065 4.177 1.00 86.56 111 GLN A O 1
ATOM 914 N N . THR A 1 112 ? -17.305 13.261 5.053 1.00 90.06 112 THR A N 1
ATOM 915 C CA . THR A 1 112 ? -16.571 13.500 3.809 1.00 90.06 112 THR A CA 1
ATOM 916 C C . THR A 1 112 ? -15.142 12.991 3.922 1.00 90.06 112 THR A C 1
ATOM 918 O O . THR A 1 112 ? -14.590 12.870 5.020 1.00 90.06 112 THR A O 1
ATOM 921 N N . LEU A 1 113 ? -14.555 12.661 2.771 1.00 91.62 113 LEU A N 1
ATOM 922 C CA . LEU A 1 113 ? -13.148 12.302 2.692 1.00 91.62 113 LEU A CA 1
ATOM 923 C C . LEU A 1 113 ? -12.294 13.567 2.795 1.00 91.62 113 LEU A C 1
ATOM 925 O O . LEU A 1 113 ? -12.594 14.580 2.162 1.00 91.62 113 LEU A O 1
ATOM 929 N N . THR A 1 114 ? -11.224 13.496 3.577 1.00 91.44 114 THR A N 1
ATOM 930 C CA . THR A 1 114 ? -10.279 14.600 3.730 1.00 91.44 114 THR A CA 1
ATOM 931 C C . THR A 1 114 ? -9.121 14.439 2.747 1.00 91.44 114 THR A C 1
ATOM 933 O O . THR A 1 114 ? -8.675 13.323 2.480 1.00 91.44 114 THR A O 1
ATOM 936 N N . ALA A 1 115 ? -8.602 15.556 2.233 1.00 93.88 115 ALA A N 1
ATOM 937 C CA . ALA A 1 115 ? -7.380 15.563 1.442 1.00 93.88 115 ALA A CA 1
ATOM 938 C C . ALA A 1 115 ? -6.188 14.992 2.230 1.00 93.88 115 ALA A C 1
ATOM 940 O O . ALA A 1 115 ? -6.069 15.173 3.446 1.00 93.88 115 ALA A O 1
ATOM 941 N N . HIS A 1 116 ? -5.271 14.349 1.508 1.00 94.38 116 HIS A N 1
ATOM 942 C CA . HIS A 1 116 ? -4.087 13.719 2.090 1.00 94.38 116 HIS A CA 1
ATOM 943 C C . HIS A 1 116 ? -3.222 14.700 2.893 1.00 94.38 116 HIS A C 1
ATOM 945 O O . HIS A 1 116 ? -2.864 14.418 4.031 1.00 94.38 116 HIS A O 1
ATOM 951 N N . SER A 1 117 ? -2.968 15.893 2.352 1.00 94.00 117 SER A N 1
ATOM 952 C CA . SER A 1 117 ? -2.168 16.934 3.011 1.00 94.00 117 SER A CA 1
ATOM 953 C C . SER A 1 117 ? -2.706 17.325 4.390 1.00 94.00 117 SER A C 1
ATOM 955 O O . SER A 1 117 ? -1.935 17.586 5.312 1.00 94.00 117 SER A O 1
ATOM 957 N N . THR A 1 118 ? -4.028 17.329 4.570 1.00 94.25 118 THR A N 1
ATOM 958 C CA . THR A 1 118 ? -4.653 17.603 5.868 1.00 94.25 118 THR A CA 1
ATOM 959 C C . THR A 1 118 ? -4.430 16.459 6.851 1.00 94.25 118 THR A C 1
ATOM 961 O O . THR A 1 118 ? -4.161 16.723 8.018 1.00 94.25 118 THR A O 1
ATOM 964 N N . ILE A 1 119 ? -4.515 15.203 6.396 1.00 95.25 119 ILE A N 1
ATOM 965 C CA . ILE A 1 119 ? -4.244 14.022 7.231 1.00 95.25 119 ILE A CA 1
ATOM 966 C C . ILE A 1 119 ? -2.804 14.079 7.749 1.00 95.25 119 ILE A C 1
ATOM 968 O O . ILE A 1 119 ? -2.584 13.959 8.953 1.00 95.25 119 ILE A O 1
ATOM 972 N N . ILE A 1 120 ? -1.847 14.355 6.861 1.00 95.06 120 ILE A N 1
ATOM 973 C CA . ILE A 1 120 ? -0.435 14.525 7.221 1.00 95.06 120 ILE A CA 1
ATOM 974 C C . ILE A 1 120 ? -0.257 15.674 8.209 1.00 95.06 120 ILE A C 1
ATOM 976 O O . ILE A 1 120 ? 0.320 15.480 9.270 1.00 95.06 120 ILE A O 1
ATOM 980 N N . THR A 1 121 ? -0.836 16.844 7.929 1.00 94.88 121 THR A N 1
ATOM 981 C CA . THR A 1 121 ? -0.741 18.015 8.819 1.00 94.88 121 THR A CA 1
ATOM 982 C C . THR A 1 121 ? -1.254 17.721 10.230 1.00 94.88 121 THR A C 1
ATOM 984 O O . THR A 1 121 ? -0.688 18.221 11.199 1.00 94.88 121 THR A O 1
ATOM 987 N N . LEU A 1 122 ? -2.330 16.940 10.360 1.00 93.88 122 LEU A N 1
ATOM 988 C CA . LEU A 1 122 ? -2.875 16.558 11.662 1.00 93.88 122 LEU A CA 1
ATOM 989 C C . LEU A 1 122 ? -1.900 15.660 12.418 1.00 93.88 122 LEU A C 1
ATOM 991 O O . LEU A 1 122 ? -1.515 15.992 13.533 1.00 93.88 122 LEU A O 1
ATOM 995 N N . PHE A 1 123 ? -1.441 14.581 11.786 1.00 95.19 123 PHE A N 1
ATOM 996 C CA . PHE A 1 123 ? -0.505 13.659 12.422 1.00 95.19 123 PHE A CA 1
ATOM 997 C C . PHE A 1 123 ? 0.880 14.266 12.666 1.00 95.19 123 PHE A C 1
ATOM 999 O O . PHE A 1 123 ? 1.562 13.846 13.589 1.00 95.19 123 PHE A O 1
ATOM 1006 N N . SER A 1 124 ? 1.322 15.252 11.889 1.00 94.12 124 SER A N 1
ATOM 1007 C CA . SER A 1 124 ? 2.598 15.943 12.122 1.00 94.12 124 SER A CA 1
ATOM 1008 C C . SER A 1 124 ? 2.569 16.897 13.317 1.00 94.12 124 SER A C 1
ATOM 1010 O O . SER A 1 124 ? 3.621 17.204 13.870 1.00 94.12 124 SER A O 1
ATOM 1012 N N . LYS A 1 125 ? 1.386 17.380 13.719 1.00 93.00 125 LYS A N 1
ATOM 1013 C CA . LYS A 1 125 ? 1.220 18.296 14.862 1.00 93.00 125 LYS A CA 1
ATOM 1014 C C . LYS A 1 125 ? 1.111 17.582 16.209 1.00 93.00 125 LYS A C 1
ATOM 1016 O O . LYS A 1 125 ? 1.134 18.251 17.239 1.00 93.00 125 LYS A O 1
ATOM 1021 N N . GLU A 1 126 ? 0.978 16.260 16.205 1.00 88.19 126 GLU A N 1
ATOM 1022 C CA . GLU A 1 126 ? 0.932 15.465 17.429 1.00 88.19 126 GLU A CA 1
ATOM 1023 C C . GLU A 1 126 ? 2.251 15.578 18.201 1.00 88.19 126 GLU A C 1
ATOM 1025 O O . GLU A 1 126 ? 3.339 15.603 17.625 1.00 88.19 126 GLU A O 1
ATOM 1030 N N . THR A 1 127 ? 2.166 15.651 19.526 1.00 87.06 127 THR A N 1
ATOM 1031 C CA . THR A 1 127 ? 3.353 15.775 20.387 1.00 87.06 127 THR A CA 1
ATOM 1032 C C . THR A 1 127 ? 4.033 14.433 20.633 1.00 87.06 127 THR A C 1
ATOM 1034 O O . THR A 1 127 ? 5.249 14.381 20.806 1.00 87.06 127 THR A O 1
ATOM 1037 N N . ALA A 1 128 ? 3.261 13.347 20.626 1.00 92.50 128 ALA A N 1
ATOM 1038 C CA . ALA A 1 128 ? 3.733 11.989 20.854 1.00 92.50 128 ALA A CA 1
ATOM 1039 C C . ALA A 1 128 ? 3.493 11.112 19.622 1.00 92.50 128 ALA A C 1
ATOM 1041 O O . ALA A 1 128 ? 2.498 11.269 18.915 1.00 92.50 128 ALA A O 1
ATOM 1042 N N . VAL A 1 129 ? 4.371 10.133 19.405 1.00 96.50 129 VAL A N 1
ATOM 1043 C CA . VAL A 1 129 ? 4.248 9.177 18.300 1.00 96.50 129 VAL A CA 1
ATOM 1044 C C . VAL A 1 129 ? 3.007 8.305 18.488 1.00 96.50 129 VAL A C 1
ATOM 1046 O O . VAL A 1 129 ? 2.885 7.596 19.484 1.00 96.50 129 VAL A O 1
ATOM 1049 N N . PHE A 1 130 ? 2.085 8.325 17.523 1.00 97.06 130 PHE A N 1
ATOM 1050 C CA . PHE A 1 130 ? 0.787 7.655 17.626 1.00 97.06 130 PHE A CA 1
ATOM 1051 C C . PHE A 1 130 ? 0.896 6.167 17.977 1.00 97.06 130 PHE A C 1
ATOM 1053 O O . PHE A 1 130 ? 0.226 5.725 18.906 1.00 97.06 130 PHE A O 1
ATOM 1060 N N . LEU A 1 131 ? 1.734 5.392 17.274 1.00 97.25 131 LEU A N 1
ATOM 1061 C CA . LEU A 1 131 ? 1.847 3.943 17.500 1.00 97.25 131 LEU A CA 1
ATOM 1062 C C . LEU A 1 131 ? 2.461 3.565 18.854 1.00 97.25 131 LEU A C 1
ATOM 1064 O O . LEU A 1 131 ? 2.283 2.432 19.293 1.00 97.25 131 LEU A O 1
ATOM 1068 N N . GLU A 1 132 ? 3.140 4.489 19.529 1.00 96.25 132 GLU A N 1
ATOM 1069 C CA . GLU A 1 132 ? 3.676 4.270 20.877 1.00 96.25 132 GLU A CA 1
ATOM 1070 C C . GLU A 1 132 ? 2.617 4.536 21.957 1.00 96.25 132 GLU A C 1
ATOM 1072 O O . GLU A 1 132 ? 2.690 3.986 23.055 1.00 96.25 132 GLU A O 1
ATOM 1077 N N . GLN A 1 133 ? 1.575 5.308 21.636 1.00 96.12 133 GLN A N 1
ATOM 1078 C CA . GLN A 1 133 ? 0.475 5.595 22.552 1.00 96.12 133 GLN A CA 1
ATOM 1079 C C . GLN A 1 133 ? -0.447 4.374 22.737 1.00 96.12 133 GLN A C 1
ATOM 1081 O O . GLN A 1 133 ? -0.640 3.596 21.798 1.00 96.12 133 GLN A O 1
ATOM 1086 N N . PRO A 1 134 ? -1.138 4.239 23.889 1.00 96.19 134 PRO A N 1
ATOM 1087 C CA . PRO A 1 134 ? -2.051 3.118 24.151 1.00 96.19 134 PRO A CA 1
ATOM 1088 C C . PRO A 1 134 ? -3.123 2.907 23.070 1.00 96.19 134 PRO A C 1
ATOM 1090 O O . PRO A 1 134 ? -3.423 1.775 22.695 1.00 96.19 134 PRO A O 1
ATOM 1093 N N . GLN A 1 135 ? -3.672 3.994 22.518 1.00 93.94 135 GLN A N 1
ATOM 1094 C CA . GLN A 1 135 ? -4.663 3.938 21.436 1.00 93.94 135 GLN A CA 1
ATOM 1095 C C . GLN A 1 135 ? -4.089 3.450 20.093 1.00 93.94 135 GLN A C 1
ATOM 1097 O O . GLN A 1 135 ? -4.829 2.905 19.269 1.00 93.94 135 GLN A O 1
ATOM 1102 N N . GLY A 1 136 ? -2.786 3.647 19.877 1.00 95.81 136 GLY A N 1
ATOM 1103 C CA . GLY A 1 136 ? -2.069 3.279 18.662 1.00 95.81 136 GLY A CA 1
ATOM 1104 C C . GLY A 1 136 ? -1.606 1.828 18.637 1.00 95.81 136 GLY A C 1
ATOM 1105 O O . GLY A 1 136 ? -1.535 1.242 17.559 1.00 95.81 136 GLY A O 1
ATOM 1106 N N . GLN A 1 137 ? -1.383 1.219 19.807 1.00 95.88 137 GLN A N 1
ATOM 1107 C CA . GLN A 1 137 ? -0.864 -0.150 19.948 1.00 95.88 137 GLN A CA 1
ATOM 1108 C C . GLN A 1 137 ? -1.646 -1.177 19.121 1.00 95.88 137 GLN A C 1
ATOM 1110 O O . GLN A 1 137 ? -1.059 -2.028 18.453 1.00 95.88 137 GLN A O 1
ATOM 1115 N N . LYS A 1 138 ? -2.980 -1.058 19.078 1.00 95.94 138 LYS A N 1
ATOM 1116 C CA . LYS A 1 138 ? -3.820 -1.971 18.290 1.00 95.94 138 LYS A CA 1
ATOM 1117 C C . LYS A 1 138 ? -3.534 -1.917 16.786 1.00 95.94 138 LYS A C 1
ATOM 1119 O O . LYS A 1 138 ? -3.809 -2.889 16.105 1.00 95.94 138 LYS A O 1
ATOM 1124 N N . TYR A 1 139 ? -2.990 -0.816 16.261 1.00 97.69 139 TYR A N 1
ATOM 1125 C CA . TYR A 1 139 ? -2.701 -0.634 14.835 1.00 97.69 139 TYR A CA 1
ATOM 1126 C C . TYR A 1 139 ? -1.283 -1.050 14.436 1.00 97.69 139 TYR A C 1
ATOM 1128 O O . TYR A 1 139 ? -0.984 -1.063 13.244 1.00 97.69 139 TYR A O 1
ATOM 1136 N N . ILE A 1 140 ? -0.416 -1.424 15.381 1.00 97.50 140 ILE A N 1
ATOM 1137 C CA . ILE A 1 140 ? 0.973 -1.814 15.091 1.00 97.50 140 ILE A CA 1
ATOM 1138 C C . ILE A 1 140 ? 1.039 -2.897 14.011 1.00 97.50 140 ILE A C 1
ATOM 1140 O O . ILE A 1 140 ? 1.817 -2.774 13.067 1.00 97.50 140 ILE A O 1
ATOM 1144 N N . THR A 1 141 ? 0.180 -3.915 14.091 1.00 96.75 141 THR A N 1
ATOM 1145 C CA . THR A 1 141 ? 0.153 -5.027 13.128 1.00 96.75 141 THR A CA 1
ATOM 1146 C C . THR A 1 141 ? -0.222 -4.584 11.713 1.00 96.75 141 THR A C 1
ATOM 1148 O O . THR A 1 141 ? 0.301 -5.132 10.745 1.00 96.75 141 THR A O 1
ATOM 1151 N N . ILE A 1 142 ? -1.067 -3.555 11.573 1.00 97.69 142 ILE A N 1
ATOM 1152 C CA . ILE A 1 142 ? -1.419 -2.958 10.277 1.00 97.69 142 ILE A CA 1
ATOM 1153 C C . ILE A 1 142 ? -0.189 -2.304 9.649 1.00 97.69 142 ILE A C 1
ATOM 1155 O O . ILE A 1 142 ? 0.112 -2.555 8.485 1.00 97.69 142 ILE A O 1
ATOM 1159 N N . PHE A 1 143 ? 0.549 -1.502 10.420 1.00 97.00 143 PHE A N 1
ATOM 1160 C CA . PHE A 1 143 ? 1.741 -0.823 9.909 1.00 97.00 143 PHE A CA 1
ATOM 1161 C C . PHE A 1 143 ? 2.920 -1.780 9.693 1.00 97.00 143 PHE A C 1
ATOM 1163 O O . PHE A 1 143 ? 3.703 -1.568 8.775 1.00 97.00 143 PHE A O 1
ATOM 1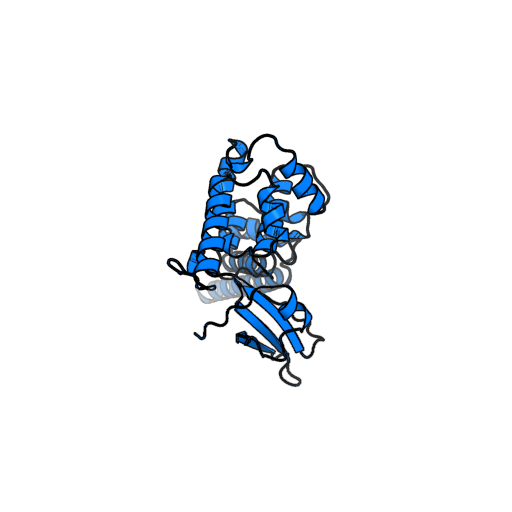170 N N . GLN A 1 144 ? 3.021 -2.872 10.455 1.00 94.94 144 GLN A N 1
ATOM 1171 C CA . GLN A 1 144 ? 4.004 -3.937 10.205 1.00 94.94 144 GLN A CA 1
ATOM 1172 C C . GLN A 1 144 ? 3.727 -4.728 8.921 1.00 94.94 144 GLN A C 1
ATOM 1174 O O . GLN A 1 144 ? 4.654 -5.297 8.348 1.00 94.94 144 GLN A O 1
ATOM 1179 N N . ALA A 1 145 ? 2.473 -4.775 8.462 1.00 95.19 145 ALA A N 1
ATOM 1180 C CA . ALA A 1 145 ? 2.117 -5.400 7.190 1.00 95.19 145 ALA A CA 1
ATOM 1181 C C . ALA A 1 145 ? 2.499 -4.536 5.971 1.00 95.19 145 ALA A C 1
ATOM 1183 O O . ALA A 1 145 ? 2.457 -5.022 4.838 1.00 95.19 145 ALA A O 1
ATOM 1184 N N . LEU A 1 146 ? 2.873 -3.267 6.179 1.00 95.19 146 LEU A N 1
ATOM 1185 C CA . LEU A 1 146 ? 3.344 -2.386 5.114 1.00 95.19 146 LEU A CA 1
ATOM 1186 C C . LEU A 1 146 ? 4.782 -2.718 4.716 1.00 95.19 146 LEU A C 1
ATOM 1188 O O . LEU A 1 146 ? 5.655 -2.962 5.548 1.00 95.19 146 LEU A O 1
ATOM 1192 N N . ARG A 1 147 ? 5.057 -2.643 3.414 1.00 93.31 147 ARG A N 1
ATOM 1193 C CA . ARG A 1 147 ? 6.382 -2.895 2.840 1.00 93.31 147 ARG A CA 1
ATOM 1194 C C . ARG A 1 147 ? 7.149 -1.586 2.691 1.00 93.31 147 ARG A C 1
ATOM 1196 O O . ARG A 1 147 ? 7.478 -1.149 1.594 1.00 93.31 147 ARG A O 1
ATOM 1203 N N . MET A 1 148 ? 7.398 -0.943 3.829 1.00 91.56 148 MET A N 1
ATOM 1204 C CA . MET A 1 148 ? 7.924 0.425 3.901 1.00 91.56 148 MET A CA 1
ATOM 1205 C C . MET A 1 148 ? 9.295 0.603 3.233 1.00 91.56 148 MET A C 1
ATOM 1207 O O . MET A 1 148 ? 9.607 1.684 2.753 1.00 91.56 148 MET A O 1
ATOM 1211 N N . HIS A 1 149 ? 10.100 -0.460 3.136 1.00 90.06 149 HIS A N 1
ATOM 1212 C CA . HIS A 1 149 ? 11.380 -0.449 2.414 1.00 90.06 149 HIS A CA 1
ATOM 1213 C C . HIS A 1 149 ? 11.227 -0.293 0.890 1.00 90.06 149 HIS A C 1
ATOM 1215 O O . HIS A 1 149 ? 12.226 -0.106 0.202 1.00 90.06 149 HIS A O 1
ATOM 1221 N N . GLY A 1 150 ? 10.009 -0.411 0.353 1.00 91.12 150 GLY A N 1
ATOM 1222 C CA . GLY A 1 150 ? 9.694 -0.111 -1.042 1.00 91.12 150 GLY A CA 1
ATOM 1223 C C . GLY A 1 150 ? 9.378 1.365 -1.305 1.00 91.12 150 GLY A C 1
ATOM 1224 O O . GLY A 1 150 ? 9.132 1.730 -2.450 1.00 91.12 150 GLY A O 1
ATOM 1225 N N . ILE A 1 151 ? 9.370 2.215 -0.272 1.00 93.50 151 ILE A N 1
ATOM 1226 C CA . ILE A 1 151 ? 9.179 3.663 -0.400 1.00 93.50 151 ILE A CA 1
ATOM 1227 C C . ILE A 1 151 ? 10.558 4.309 -0.520 1.00 93.50 151 ILE A C 1
ATOM 1229 O O . ILE A 1 151 ? 11.220 4.558 0.478 1.00 93.50 151 ILE A O 1
ATOM 1233 N N . THR A 1 152 ? 11.008 4.549 -1.748 1.00 90.31 152 THR A N 1
ATOM 1234 C CA . THR A 1 152 ? 12.379 5.016 -2.025 1.00 90.31 152 THR A CA 1
ATOM 1235 C C . THR A 1 152 ? 12.459 6.468 -2.490 1.00 90.31 152 THR A C 1
ATOM 1237 O O . THR A 1 152 ? 13.548 7.032 -2.559 1.00 90.31 152 THR A O 1
ATOM 1240 N N . GLU A 1 153 ? 11.328 7.085 -2.830 1.00 89.19 153 GLU A N 1
ATOM 1241 C CA . GLU A 1 153 ? 11.292 8.470 -3.300 1.00 89.19 153 GLU A CA 1
ATOM 1242 C C . GLU A 1 153 ? 11.510 9.456 -2.147 1.00 89.19 153 GLU A C 1
ATOM 1244 O O . GLU A 1 153 ? 10.857 9.380 -1.104 1.00 89.19 153 GLU A O 1
ATOM 1249 N N . TRP A 1 154 ? 12.405 10.425 -2.360 1.00 87.19 154 TRP A N 1
ATOM 1250 C CA . TRP A 1 154 ? 12.801 11.404 -1.344 1.00 87.19 154 TRP A CA 1
ATOM 1251 C C . TRP A 1 154 ? 11.614 12.170 -0.746 1.00 87.19 154 TRP A C 1
ATOM 1253 O O . TRP A 1 154 ? 11.524 12.298 0.471 1.00 87.19 154 TRP A O 1
ATOM 1263 N N . GLN A 1 155 ? 10.677 12.629 -1.579 1.00 92.19 155 GLN A N 1
ATOM 1264 C CA . GLN A 1 155 ? 9.509 13.400 -1.130 1.00 92.19 155 GLN A CA 1
ATOM 1265 C C . GLN A 1 155 ? 8.642 12.594 -0.148 1.00 92.19 155 GLN A C 1
ATOM 1267 O O . GLN A 1 155 ? 8.190 13.119 0.868 1.00 92.19 155 GLN A O 1
ATOM 1272 N N . HIS A 1 156 ? 8.473 11.296 -0.412 1.00 94.25 156 HIS A N 1
ATOM 1273 C CA . HIS A 1 156 ? 7.725 10.384 0.452 1.00 94.25 156 HIS A CA 1
ATOM 1274 C C . HIS A 1 156 ? 8.485 10.072 1.747 1.00 94.25 156 HIS A C 1
ATOM 1276 O O . HIS A 1 156 ? 7.884 9.995 2.817 1.00 94.25 156 HIS A O 1
ATOM 1282 N N . LEU A 1 157 ? 9.815 9.943 1.677 1.00 93.38 157 LEU A N 1
ATOM 1283 C CA . LEU A 1 157 ? 10.664 9.761 2.857 1.00 93.38 157 LEU A CA 1
ATOM 1284 C C . LEU A 1 157 ? 10.656 10.993 3.775 1.00 93.38 157 LEU A C 1
ATOM 1286 O O . LEU A 1 157 ? 10.605 10.837 4.993 1.00 93.38 157 LEU A O 1
ATOM 1290 N N . GLN A 1 158 ? 10.651 12.207 3.217 1.00 92.62 158 GLN A N 1
ATOM 1291 C CA . GLN A 1 158 ? 10.503 13.436 4.004 1.00 92.62 158 GLN A CA 1
ATOM 1292 C C . GLN A 1 158 ? 9.155 13.481 4.726 1.00 92.62 158 GLN A C 1
ATOM 1294 O O . GLN A 1 158 ? 9.087 13.839 5.900 1.00 92.62 158 GLN A O 1
ATOM 1299 N N . GLU A 1 159 ? 8.074 13.097 4.047 1.00 94.50 159 GLU A N 1
ATOM 1300 C CA . GLU A 1 159 ? 6.755 13.032 4.673 1.00 94.50 159 GLU A CA 1
ATOM 1301 C C . GLU A 1 159 ? 6.720 12.007 5.820 1.00 94.50 159 GLU A C 1
ATOM 1303 O O . GLU A 1 159 ? 6.229 12.309 6.909 1.00 94.50 159 GLU A O 1
ATOM 1308 N N . LEU A 1 160 ? 7.331 10.835 5.614 1.00 93.69 160 LEU A N 1
ATOM 1309 C CA . LEU A 1 160 ? 7.485 9.793 6.631 1.00 93.69 160 LEU A CA 1
ATOM 1310 C C . LEU A 1 160 ? 8.284 10.235 7.859 1.00 93.69 160 LEU A C 1
ATOM 1312 O O . LEU A 1 160 ? 7.980 9.802 8.966 1.00 93.69 160 LEU A O 1
ATOM 1316 N N . GLN A 1 161 ? 9.292 11.088 7.682 1.00 92.06 161 GLN A N 1
ATOM 1317 C CA . GLN A 1 161 ? 10.041 11.669 8.799 1.00 92.06 161 GLN A CA 1
ATOM 1318 C C . GLN A 1 161 ? 9.216 12.705 9.572 1.00 92.06 161 GLN A C 1
ATOM 1320 O O . GLN A 1 161 ? 9.360 12.835 10.786 1.00 92.06 161 GLN A O 1
ATOM 1325 N N . ASN A 1 162 ? 8.336 13.433 8.881 1.00 91.75 162 ASN A N 1
ATOM 1326 C CA . ASN A 1 162 ? 7.532 14.500 9.473 1.00 91.75 162 ASN A CA 1
ATOM 1327 C C . ASN A 1 162 ? 6.257 13.996 10.162 1.00 91.75 162 ASN A C 1
ATOM 1329 O O . ASN A 1 162 ? 5.671 14.715 10.977 1.00 91.75 162 ASN A O 1
ATOM 1333 N N . ILE A 1 163 ? 5.771 12.801 9.826 1.00 94.56 163 ILE A N 1
ATOM 1334 C CA . ILE A 1 163 ? 4.542 12.258 10.403 1.00 94.56 163 ILE A CA 1
ATOM 1335 C C . ILE A 1 163 ? 4.815 11.620 11.773 1.00 94.56 163 ILE A C 1
ATOM 1337 O O . ILE A 1 163 ? 5.612 10.693 11.902 1.00 94.56 163 ILE A O 1
ATOM 1341 N N . ARG A 1 164 ? 4.101 12.042 12.826 1.00 96.12 164 ARG A N 1
ATOM 1342 C CA . ARG A 1 164 ? 4.236 11.455 14.176 1.00 96.12 164 ARG A CA 1
ATOM 1343 C C . ARG A 1 164 ? 3.365 10.213 14.347 1.00 96.12 164 ARG A C 1
ATOM 1345 O O . ARG A 1 164 ? 2.686 10.044 15.355 1.00 96.12 164 ARG A O 1
ATOM 1352 N N . VAL A 1 165 ? 3.371 9.333 13.347 1.00 97.06 165 VAL A N 1
ATOM 1353 C CA . VAL A 1 165 ? 2.654 8.050 13.408 1.00 97.06 165 VAL A CA 1
ATOM 1354 C C . VAL A 1 165 ? 3.587 6.907 13.780 1.00 97.06 165 VAL A C 1
ATOM 1356 O O . VAL A 1 165 ? 3.245 6.100 14.642 1.00 97.06 165 VAL A O 1
ATOM 1359 N N . LEU A 1 166 ? 4.755 6.844 13.144 1.00 96.19 166 LEU A N 1
ATOM 1360 C CA . LEU A 1 166 ? 5.671 5.710 13.226 1.00 96.19 166 LEU A CA 1
ATOM 1361 C C . LEU A 1 166 ? 6.723 5.913 14.327 1.00 96.19 166 LEU A C 1
ATOM 1363 O O . LEU A 1 166 ? 7.221 7.031 14.467 1.00 96.19 166 LEU A O 1
ATOM 1367 N N . PRO A 1 167 ? 7.114 4.853 15.061 1.00 95.81 167 PRO A N 1
ATOM 1368 C CA . PRO A 1 167 ? 8.259 4.900 15.965 1.00 95.81 167 PRO A CA 1
ATOM 1369 C C . PRO A 1 167 ? 9.533 5.314 15.230 1.00 95.81 167 PRO A C 1
ATOM 1371 O O . PRO A 1 167 ? 9.809 4.838 14.125 1.00 95.81 167 PRO A O 1
ATOM 1374 N N . GLU A 1 168 ? 10.354 6.145 15.867 1.00 93.25 168 GLU A N 1
ATOM 1375 C CA . GLU A 1 168 ? 11.605 6.637 15.275 1.00 93.25 168 GLU A CA 1
ATOM 1376 C C . GLU A 1 168 ? 12.570 5.490 14.938 1.00 93.25 168 GLU A C 1
ATOM 1378 O O . GLU A 1 168 ? 13.214 5.488 13.889 1.00 93.25 168 GLU A O 1
ATOM 1383 N N . SER A 1 169 ? 12.591 4.447 15.771 1.00 95.19 169 SER A N 1
ATOM 1384 C CA . SER A 1 169 ? 13.383 3.235 15.535 1.00 95.19 169 SER A CA 1
ATOM 1385 C C . SER A 1 169 ? 13.033 2.530 14.219 1.00 95.19 169 SER A C 1
ATOM 1387 O O . SER A 1 169 ? 13.913 1.965 13.568 1.00 95.19 169 SER A O 1
ATOM 1389 N N . TRP A 1 170 ? 11.769 2.581 13.785 1.00 95.44 170 TRP A N 1
ATOM 1390 C CA . TRP A 1 170 ? 11.342 1.981 12.520 1.00 95.44 170 TRP A CA 1
ATOM 1391 C C . TRP A 1 170 ? 11.827 2.804 11.334 1.00 95.44 170 TRP A C 1
ATOM 1393 O O . TRP A 1 170 ? 12.334 2.236 10.367 1.00 95.44 170 TRP A O 1
ATOM 1403 N N . LEU A 1 171 ? 11.713 4.133 11.423 1.00 93.75 171 LEU A N 1
ATOM 1404 C CA . LEU A 1 171 ? 12.231 5.046 10.405 1.00 93.75 171 LEU A CA 1
ATOM 1405 C C . LEU A 1 171 ? 13.746 4.889 10.258 1.00 93.75 171 LEU A C 1
ATOM 1407 O O . LEU A 1 171 ? 14.233 4.716 9.143 1.00 93.75 171 LEU A O 1
ATOM 1411 N N . LEU A 1 172 ? 14.480 4.851 11.373 1.00 94.50 172 LEU A N 1
ATOM 1412 C CA . LEU A 1 172 ? 15.924 4.630 11.373 1.00 94.50 172 LEU A CA 1
ATOM 1413 C C . LEU A 1 172 ? 16.296 3.299 10.706 1.00 94.50 172 LEU A C 1
ATOM 1415 O O . LEU A 1 172 ? 17.220 3.252 9.896 1.00 94.50 172 LEU A O 1
ATOM 1419 N N . HIS A 1 173 ? 15.557 2.226 10.995 1.00 92.81 173 HIS A N 1
ATOM 1420 C CA . HIS A 1 173 ? 15.777 0.918 10.373 1.00 92.81 173 HIS A CA 1
ATOM 1421 C C . HIS A 1 173 ? 15.546 0.936 8.859 1.00 92.81 173 HIS A C 1
ATOM 1423 O O . HIS A 1 173 ? 16.335 0.369 8.103 1.00 92.81 173 HIS A O 1
ATOM 1429 N N . ILE A 1 174 ? 14.482 1.599 8.400 1.00 92.00 174 ILE A N 1
ATOM 1430 C CA . ILE A 1 174 ? 14.171 1.743 6.971 1.00 92.00 174 ILE A CA 1
ATOM 1431 C C . ILE A 1 174 ? 15.268 2.552 6.266 1.00 92.00 174 ILE A C 1
ATOM 1433 O O . ILE A 1 174 ? 15.821 2.094 5.266 1.00 92.00 174 ILE A O 1
ATOM 1437 N N . LEU A 1 175 ? 15.642 3.708 6.818 1.00 92.62 175 LEU A N 1
ATOM 1438 C CA . LEU A 1 175 ? 16.677 4.576 6.253 1.00 92.62 175 LEU A CA 1
ATOM 1439 C C . LEU A 1 175 ? 18.053 3.898 6.240 1.00 92.62 175 LEU A C 1
ATOM 1441 O O . LEU A 1 175 ? 18.768 3.989 5.245 1.00 92.62 175 LEU A O 1
ATOM 1445 N N . SER A 1 176 ? 18.401 3.162 7.298 1.00 92.69 176 SER A N 1
ATOM 1446 C CA . SER A 1 176 ? 19.631 2.366 7.357 1.00 92.69 176 SER A CA 1
ATOM 1447 C C . SER A 1 176 ? 19.661 1.297 6.261 1.00 92.69 176 SER A C 1
ATOM 1449 O O . SER A 1 176 ? 20.650 1.166 5.539 1.00 92.69 176 SER A O 1
ATOM 1451 N N . LYS A 1 177 ? 18.546 0.587 6.039 1.00 89.81 177 LYS A N 1
ATOM 1452 C CA . LYS A 1 177 ? 18.430 -0.368 4.926 1.00 89.81 177 LYS A CA 1
ATOM 1453 C C . LYS A 1 177 ? 18.589 0.296 3.565 1.00 89.81 177 LYS A C 1
ATOM 1455 O O . LYS A 1 177 ? 19.286 -0.257 2.714 1.00 89.81 177 LYS A O 1
ATOM 1460 N N . HIS A 1 178 ? 17.978 1.460 3.353 1.00 91.31 178 HIS A N 1
ATOM 1461 C CA . HIS A 1 178 ? 18.155 2.217 2.114 1.00 91.31 178 HIS A CA 1
ATOM 1462 C C . HIS A 1 178 ? 19.620 2.593 1.903 1.00 91.31 178 HIS A C 1
ATOM 1464 O O . HIS A 1 178 ? 20.162 2.346 0.829 1.00 91.31 178 HIS A O 1
ATOM 1470 N N . TYR A 1 179 ? 20.272 3.120 2.942 1.00 90.81 179 TYR A N 1
ATOM 1471 C CA . TYR A 1 179 ? 21.685 3.475 2.906 1.00 90.81 179 TYR A CA 1
ATOM 1472 C C . TYR A 1 179 ? 22.564 2.272 2.555 1.00 90.81 179 TYR A C 1
ATOM 1474 O O . TYR A 1 179 ? 23.340 2.344 1.606 1.00 90.81 179 TYR A O 1
ATOM 1482 N N . HIS A 1 180 ? 22.403 1.145 3.253 1.00 90.06 180 HIS A N 1
ATOM 1483 C CA . HIS A 1 180 ? 23.171 -0.069 2.979 1.00 90.06 180 HIS A CA 1
ATOM 1484 C C . HIS A 1 180 ? 22.927 -0.613 1.571 1.00 90.06 180 HIS A C 1
ATOM 1486 O O . HIS A 1 180 ? 23.874 -1.024 0.908 1.00 90.06 180 HIS A O 1
ATOM 1492 N N . THR A 1 181 ? 21.685 -0.576 1.088 1.00 89.69 181 THR A N 1
ATOM 1493 C CA . THR A 1 181 ? 21.351 -1.030 -0.269 1.00 89.69 181 THR A CA 1
ATOM 1494 C C . THR A 1 181 ? 22.013 -0.143 -1.320 1.00 89.69 181 THR A C 1
ATOM 1496 O O . THR A 1 181 ? 22.642 -0.646 -2.248 1.00 89.69 181 THR A O 1
ATOM 1499 N N . LEU A 1 182 ? 21.945 1.182 -1.155 1.00 88.56 182 LEU A N 1
ATOM 1500 C CA . LEU A 1 182 ? 22.616 2.136 -2.041 1.00 88.56 182 LEU A CA 1
ATOM 1501 C C . LEU A 1 182 ? 24.140 1.972 -2.001 1.00 88.56 182 LEU A C 1
ATOM 1503 O O . LEU A 1 182 ? 24.775 1.934 -3.054 1.00 88.56 182 LEU A O 1
ATOM 1507 N N . TYR A 1 183 ? 24.720 1.815 -0.809 1.00 87.19 183 TYR A N 1
ATOM 1508 C CA . TYR A 1 183 ? 26.152 1.572 -0.625 1.00 87.19 183 TYR A CA 1
ATOM 1509 C C . TYR A 1 183 ? 26.606 0.270 -1.304 1.00 87.19 183 TYR A C 1
ATOM 1511 O O . TYR A 1 183 ? 27.654 0.230 -1.945 1.00 87.19 183 TYR A O 1
ATOM 1519 N N . SER A 1 184 ? 25.771 -0.769 -1.266 1.00 87.94 184 SER A N 1
ATOM 1520 C CA . SER A 1 184 ? 25.968 -2.023 -1.999 1.00 87.94 184 SER A CA 1
ATOM 1521 C C . SER A 1 184 ? 25.659 -1.919 -3.501 1.00 87.94 184 SER A C 1
ATOM 1523 O O . SER A 1 184 ? 25.535 -2.940 -4.172 1.00 87.94 184 SER A O 1
ATOM 1525 N N . GLY A 1 185 ? 25.541 -0.717 -4.074 1.00 84.25 185 GLY A N 1
ATOM 1526 C CA . GLY A 1 185 ? 25.292 -0.521 -5.506 1.00 84.25 185 GLY A CA 1
ATOM 1527 C C . GLY A 1 185 ? 23.869 -0.873 -5.946 1.00 84.25 185 GLY A C 1
ATOM 1528 O O . GLY A 1 185 ? 23.664 -1.256 -7.098 1.00 84.25 185 GLY A O 1
ATOM 1529 N N . GLY A 1 186 ? 22.906 -0.779 -5.031 1.00 84.62 186 GLY A N 1
ATOM 1530 C CA . GLY A 1 186 ? 21.495 -1.099 -5.239 1.00 84.62 186 GLY A CA 1
ATOM 1531 C C . GLY A 1 186 ? 21.118 -2.546 -4.923 1.00 84.62 186 GLY A C 1
ATOM 1532 O O . GLY A 1 186 ? 19.935 -2.880 -4.961 1.00 84.62 186 GLY A O 1
ATOM 1533 N N . ASP A 1 187 ? 22.095 -3.401 -4.612 1.00 83.81 187 ASP A N 1
ATOM 1534 C CA . ASP A 1 187 ? 21.861 -4.821 -4.360 1.00 83.81 187 ASP A CA 1
ATOM 1535 C C . ASP A 1 187 ? 21.070 -5.042 -3.061 1.00 83.81 187 ASP A C 1
ATOM 1537 O O . ASP A 1 187 ? 21.516 -4.701 -1.960 1.00 83.81 187 ASP A O 1
ATOM 1541 N N . MET A 1 188 ? 19.866 -5.594 -3.208 1.00 82.00 188 MET A N 1
ATOM 1542 C CA . MET A 1 188 ? 18.953 -5.866 -2.105 1.00 82.00 188 MET A CA 1
ATOM 1543 C C . MET A 1 188 ? 19.198 -7.279 -1.582 1.00 82.00 188 MET A C 1
ATOM 1545 O O . MET A 1 188 ? 18.804 -8.260 -2.211 1.00 82.00 188 MET A O 1
ATOM 1549 N N . VAL A 1 189 ? 19.772 -7.394 -0.383 1.00 79.31 189 VAL A N 1
ATOM 1550 C CA . VAL A 1 189 ? 19.881 -8.686 0.310 1.00 79.31 189 VAL A CA 1
ATOM 1551 C C . VAL A 1 189 ? 18.488 -9.124 0.768 1.00 79.31 189 VAL A C 1
ATOM 1553 O O . VAL A 1 189 ? 17.953 -8.616 1.757 1.00 79.31 189 VAL A O 1
ATOM 1556 N N . LEU A 1 190 ? 17.892 -10.061 0.030 1.00 78.31 190 LEU A N 1
ATOM 1557 C CA . LEU A 1 190 ? 16.573 -10.612 0.326 1.00 78.31 190 LEU A CA 1
ATOM 1558 C C . LEU A 1 190 ? 16.691 -11.836 1.239 1.00 78.31 190 LEU A C 1
ATOM 1560 O O . LEU A 1 190 ? 17.288 -12.844 0.872 1.00 78.31 190 LEU A O 1
ATOM 1564 N N . THR A 1 191 ? 16.078 -11.763 2.416 1.00 83.38 191 THR A N 1
ATOM 1565 C CA . THR A 1 191 ? 15.993 -12.876 3.376 1.00 83.38 191 THR A CA 1
ATOM 1566 C C . THR A 1 191 ? 14.585 -13.454 3.490 1.00 83.38 191 THR A C 1
ATOM 1568 O O . THR A 1 191 ? 14.428 -14.626 3.815 1.00 83.38 191 THR A O 1
ATOM 1571 N N . ASP A 1 192 ? 13.555 -12.655 3.202 1.00 83.81 192 ASP A N 1
ATOM 1572 C CA . ASP A 1 192 ? 12.152 -13.076 3.237 1.00 83.81 192 ASP A CA 1
ATOM 1573 C C . ASP A 1 192 ? 11.381 -12.392 2.105 1.00 83.81 192 ASP A C 1
ATOM 1575 O O . ASP A 1 192 ? 10.928 -11.251 2.233 1.00 83.81 192 ASP A O 1
ATOM 1579 N N . PHE A 1 193 ? 11.209 -13.104 0.989 1.00 83.06 193 PHE A N 1
ATOM 1580 C CA . PHE A 1 193 ? 10.512 -12.589 -0.189 1.00 83.06 193 PHE A CA 1
ATOM 1581 C C . PHE A 1 193 ? 9.078 -12.141 0.123 1.00 83.06 193 PHE A C 1
ATOM 1583 O O . PHE A 1 193 ? 8.618 -11.129 -0.400 1.00 83.06 193 PHE A O 1
ATOM 1590 N N . SER A 1 194 ? 8.371 -12.839 1.017 1.00 80.44 194 SER A N 1
ATOM 1591 C CA . SER A 1 194 ? 6.966 -12.536 1.319 1.00 80.44 194 SER A CA 1
ATOM 1592 C C . SER A 1 194 ? 6.784 -11.150 1.953 1.00 80.44 194 SER A C 1
ATOM 1594 O O . SER A 1 194 ? 5.778 -10.472 1.709 1.00 80.44 194 SER A O 1
ATOM 1596 N N . LYS A 1 195 ? 7.794 -10.705 2.710 1.00 79.69 195 LYS A N 1
ATOM 1597 C CA . LYS A 1 195 ? 7.824 -9.404 3.387 1.00 79.69 195 LYS A CA 1
ATOM 1598 C C . LYS A 1 195 ? 8.595 -8.346 2.611 1.00 79.69 195 LYS A C 1
ATOM 1600 O O . LYS A 1 195 ? 8.286 -7.168 2.746 1.00 79.69 195 LYS A O 1
ATOM 1605 N N . GLN A 1 196 ? 9.593 -8.749 1.828 1.00 84.94 196 GLN A N 1
ATOM 1606 C CA . GLN A 1 196 ? 10.544 -7.832 1.196 1.00 84.94 196 GLN A CA 1
ATOM 1607 C C . GLN A 1 196 ? 10.286 -7.597 -0.298 1.00 84.94 196 GLN A C 1
ATOM 1609 O O . GLN A 1 196 ? 10.832 -6.649 -0.856 1.00 84.94 196 GLN A O 1
ATOM 1614 N N . ALA A 1 197 ? 9.428 -8.385 -0.951 1.00 88.38 197 ALA A N 1
ATOM 1615 C CA . ALA A 1 197 ? 9.039 -8.126 -2.336 1.00 88.38 197 ALA A CA 1
ATOM 1616 C C . ALA A 1 197 ? 8.327 -6.773 -2.472 1.00 88.38 197 ALA A C 1
ATOM 1618 O O . ALA A 1 197 ? 7.392 -6.486 -1.730 1.00 88.38 197 ALA A O 1
ATOM 1619 N N . ILE A 1 198 ? 8.716 -5.957 -3.444 1.00 89.38 198 ILE A N 1
ATOM 1620 C CA . ILE A 1 198 ? 8.102 -4.644 -3.674 1.00 89.38 198 ILE A CA 1
ATOM 1621 C C . ILE A 1 198 ? 7.004 -4.779 -4.735 1.00 89.38 198 ILE A C 1
ATOM 1623 O O . ILE A 1 198 ? 7.173 -5.516 -5.708 1.00 89.38 198 ILE A O 1
ATOM 1627 N N . ARG A 1 199 ? 5.869 -4.100 -4.543 1.00 91.12 199 ARG A N 1
ATOM 1628 C CA . ARG A 1 199 ? 4.750 -4.101 -5.494 1.00 91.12 199 ARG A CA 1
ATOM 1629 C C . ARG A 1 199 ? 4.754 -2.838 -6.344 1.00 91.12 199 ARG A C 1
ATOM 1631 O O . ARG A 1 199 ? 4.755 -1.729 -5.815 1.00 91.12 199 ARG A O 1
ATOM 1638 N N . PHE A 1 200 ? 4.661 -3.042 -7.652 1.00 88.94 200 PHE A N 1
ATOM 1639 C CA . PHE A 1 200 ? 4.386 -2.002 -8.635 1.00 88.94 200 PHE A CA 1
ATOM 1640 C C . PHE A 1 200 ? 3.341 -2.521 -9.608 1.00 88.94 200 PHE A C 1
ATOM 1642 O O . PHE A 1 200 ? 3.339 -3.699 -9.973 1.00 88.94 200 PHE A O 1
ATOM 1649 N N . GLY A 1 201 ? 2.445 -1.637 -10.015 1.00 87.38 201 GLY A N 1
ATOM 1650 C CA . GLY A 1 201 ? 1.295 -1.980 -10.826 1.00 87.38 201 GLY A CA 1
ATOM 1651 C C . GLY A 1 201 ? 0.909 -0.811 -11.708 1.00 87.38 201 GLY A C 1
ATOM 1652 O O . GLY A 1 201 ? 1.002 0.347 -11.316 1.00 87.38 201 GLY A O 1
ATOM 1653 N N . MET A 1 202 ? 0.450 -1.128 -12.909 1.00 85.56 202 MET A N 1
ATOM 1654 C CA . MET A 1 202 ? 0.002 -0.145 -13.883 1.00 85.56 202 MET A CA 1
ATOM 1655 C C . MET A 1 202 ? -1.437 -0.472 -14.268 1.00 85.56 202 MET A C 1
ATOM 1657 O O . MET A 1 202 ? -1.778 -1.638 -14.476 1.00 85.56 202 MET A O 1
ATOM 1661 N N . MET A 1 203 ? -2.291 0.548 -14.326 1.00 82.44 203 MET A N 1
ATOM 1662 C CA . MET A 1 203 ? -3.643 0.413 -14.865 1.00 82.44 203 MET A CA 1
ATOM 1663 C C . MET A 1 203 ? -3.629 0.840 -16.327 1.00 82.44 203 MET A C 1
ATOM 1665 O O . MET A 1 203 ? -3.086 1.886 -16.666 1.00 82.44 203 MET A O 1
ATOM 1669 N N . PHE A 1 204 ? -4.230 0.014 -17.172 1.00 76.25 204 PHE A N 1
ATOM 1670 C CA . PHE A 1 204 ? -4.299 0.211 -18.611 1.00 76.25 204 PHE A CA 1
ATOM 1671 C C . PHE A 1 204 ? -5.751 0.463 -19.005 1.00 76.25 204 PHE A C 1
ATOM 1673 O O . PHE A 1 204 ? -6.616 -0.364 -18.697 1.00 76.25 204 PHE A O 1
ATOM 1680 N N . ASP A 1 205 ? -6.024 1.592 -19.657 1.00 78.81 205 ASP A N 1
ATOM 1681 C CA . ASP A 1 205 ? -7.359 1.849 -20.193 1.00 78.81 205 ASP A CA 1
ATOM 1682 C C . ASP A 1 205 ? -7.587 1.009 -21.457 1.00 78.81 205 ASP A C 1
ATOM 1684 O O . ASP A 1 205 ? -6.686 0.846 -22.278 1.00 78.81 205 ASP A O 1
ATOM 1688 N N . ARG A 1 206 ? -8.800 0.484 -21.639 1.00 74.25 206 ARG A N 1
ATOM 1689 C CA . ARG A 1 206 ? -9.159 -0.379 -22.777 1.00 74.25 206 ARG A CA 1
ATOM 1690 C C . ARG A 1 206 ? -9.020 0.324 -24.127 1.00 74.25 206 ARG A C 1
ATOM 1692 O O . ARG A 1 206 ? -8.897 -0.357 -25.148 1.00 74.25 206 ARG A O 1
ATOM 1699 N N . GLU A 1 207 ? -9.082 1.652 -24.125 1.00 76.06 207 GLU A N 1
ATOM 1700 C CA . GLU A 1 207 ? -8.940 2.499 -25.311 1.00 76.06 207 GLU A CA 1
ATOM 1701 C C . GLU A 1 207 ? -7.479 2.685 -25.740 1.00 76.06 207 GLU A C 1
ATOM 1703 O O . GLU A 1 207 ? -7.209 3.004 -26.898 1.00 76.06 207 GLU A O 1
ATOM 1708 N N . GLN A 1 208 ? -6.523 2.460 -24.835 1.00 74.56 208 GLN A N 1
ATOM 1709 C CA . GLN A 1 208 ? -5.108 2.610 -25.144 1.00 74.56 208 GLN A CA 1
ATOM 1710 C C . GLN A 1 208 ? -4.596 1.409 -25.947 1.00 74.56 208 GLN A C 1
ATOM 1712 O O . GLN A 1 208 ? -5.048 0.274 -25.794 1.00 74.56 208 GLN A O 1
ATOM 1717 N N . VAL A 1 209 ? -3.625 1.664 -26.826 1.00 80.81 209 VAL A N 1
ATOM 1718 C CA . VAL A 1 209 ? -2.948 0.617 -27.612 1.00 80.81 209 VAL A CA 1
ATOM 1719 C C . VAL A 1 209 ? -1.696 0.122 -26.888 1.00 80.81 209 VAL A C 1
ATOM 1721 O O . VAL A 1 209 ? -1.394 -1.070 -26.906 1.00 80.81 209 VAL A O 1
ATOM 1724 N N . CYS A 1 210 ? -0.988 1.028 -26.214 1.00 84.50 210 CYS A N 1
ATOM 1725 C CA . CYS A 1 210 ? 0.225 0.750 -25.458 1.00 84.50 210 CYS A CA 1
ATOM 1726 C C . CYS A 1 210 ? 0.345 1.745 -24.299 1.00 84.50 210 CYS A C 1
ATOM 1728 O O . CYS A 1 210 ? -0.040 2.906 -24.436 1.00 84.50 210 CYS A O 1
ATOM 1730 N N . CYS A 1 211 ? 0.871 1.284 -23.170 1.00 84.94 211 CYS A N 1
ATOM 1731 C CA . CYS A 1 211 ? 1.192 2.093 -22.007 1.00 84.94 211 CYS A CA 1
ATOM 1732 C C . CYS A 1 211 ? 2.534 1.622 -21.458 1.00 84.94 211 CYS A C 1
ATOM 1734 O O . CYS A 1 211 ? 2.793 0.418 -21.372 1.00 84.94 211 CYS A O 1
ATOM 1736 N N . THR A 1 212 ? 3.381 2.577 -21.100 1.00 88.06 212 THR A N 1
ATOM 1737 C CA . THR A 1 212 ? 4.714 2.323 -20.565 1.00 88.06 212 THR A CA 1
ATOM 1738 C C . THR A 1 212 ? 4.933 3.151 -19.317 1.00 88.06 212 THR A C 1
ATOM 1740 O O . THR A 1 212 ? 4.605 4.338 -19.297 1.00 88.06 212 THR A O 1
ATOM 1743 N N . GLN A 1 213 ? 5.544 2.549 -18.306 1.00 87.25 213 GLN A N 1
ATOM 1744 C CA . GLN A 1 213 ? 5.913 3.224 -17.072 1.00 87.25 213 GLN A CA 1
ATOM 1745 C C . GLN A 1 213 ? 7.309 2.788 -16.642 1.00 87.25 213 GLN A C 1
ATOM 1747 O O . GLN A 1 213 ? 7.583 1.597 -16.522 1.00 87.25 213 GLN A O 1
ATOM 1752 N N . THR A 1 214 ? 8.178 3.754 -16.365 1.00 87.31 214 THR A N 1
ATOM 1753 C CA . THR A 1 214 ? 9.499 3.479 -15.797 1.00 87.31 214 THR A CA 1
ATOM 1754 C C . THR A 1 214 ? 9.427 3.560 -14.278 1.00 87.31 214 THR A C 1
ATOM 1756 O O . THR A 1 214 ? 8.916 4.536 -13.731 1.00 87.31 214 THR A O 1
ATOM 1759 N N . ILE A 1 215 ? 9.960 2.551 -13.595 1.00 87.12 215 ILE A N 1
ATOM 1760 C CA . ILE A 1 215 ? 10.136 2.541 -12.139 1.00 87.12 215 ILE A CA 1
ATOM 1761 C C . ILE A 1 215 ? 11.626 2.552 -11.799 1.00 87.12 215 ILE A C 1
ATOM 1763 O O . ILE A 1 215 ? 12.426 1.943 -12.509 1.00 87.12 215 ILE A O 1
ATOM 1767 N N . CYS A 1 216 ? 11.996 3.232 -10.713 1.00 85.44 216 CYS A N 1
ATOM 1768 C CA . CYS A 1 216 ? 13.366 3.284 -10.205 1.00 85.44 216 CYS A CA 1
ATOM 1769 C C . CYS A 1 216 ? 13.418 2.738 -8.776 1.00 85.44 216 CYS A C 1
ATOM 1771 O O . CYS A 1 216 ? 12.642 3.151 -7.917 1.00 85.44 216 CYS A O 1
ATOM 1773 N N . ILE A 1 217 ? 14.343 1.814 -8.525 1.00 87.19 217 ILE A N 1
ATOM 1774 C CA . ILE A 1 217 ? 14.574 1.193 -7.221 1.00 87.19 217 ILE A CA 1
ATOM 1775 C C . ILE A 1 217 ? 16.083 1.140 -6.997 1.00 87.19 217 ILE A C 1
ATOM 1777 O O . ILE A 1 217 ? 16.791 0.417 -7.693 1.00 87.19 217 ILE A O 1
ATOM 1781 N N . TYR A 1 218 ? 16.584 1.925 -6.041 1.00 86.94 218 TYR A N 1
ATOM 1782 C CA . TYR A 1 218 ? 18.011 2.007 -5.688 1.00 86.94 218 TYR A CA 1
ATOM 1783 C C . TYR A 1 218 ? 18.967 2.168 -6.888 1.00 86.94 218 TYR A C 1
ATOM 1785 O O . TYR A 1 218 ? 20.053 1.594 -6.921 1.00 86.94 218 TYR A O 1
ATOM 1793 N N . GLY A 1 219 ? 18.558 2.953 -7.889 1.00 82.25 219 GLY A N 1
ATOM 1794 C CA . GLY A 1 219 ? 19.340 3.206 -9.101 1.00 82.25 219 GLY A CA 1
ATOM 1795 C C . GLY A 1 219 ? 19.221 2.127 -10.181 1.00 82.25 219 GLY A C 1
ATOM 1796 O O . GLY A 1 219 ? 19.812 2.280 -11.249 1.00 82.25 219 GLY A O 1
ATOM 1797 N N . PHE A 1 220 ? 18.454 1.060 -9.951 1.00 86.88 220 PHE A N 1
ATOM 1798 C CA . PHE A 1 220 ? 17.986 0.177 -11.014 1.00 86.88 220 PHE A CA 1
ATOM 1799 C C . PHE A 1 220 ? 16.680 0.695 -11.587 1.00 86.88 220 PHE A C 1
ATOM 1801 O O . PHE A 1 220 ? 15.773 1.071 -10.848 1.00 86.88 220 PHE A O 1
ATOM 1808 N N . TYR A 1 221 ? 16.572 0.653 -12.906 1.00 88.12 221 TYR A N 1
ATOM 1809 C CA . TYR A 1 221 ? 15.399 1.127 -13.612 1.00 88.12 221 TYR A CA 1
ATOM 1810 C C . TYR A 1 221 ? 14.762 -0.012 -14.385 1.00 88.12 221 TYR A C 1
ATOM 1812 O O . TYR A 1 221 ? 15.453 -0.814 -15.020 1.00 88.12 221 TYR A O 1
ATOM 1820 N N . PHE A 1 222 ? 13.439 -0.055 -14.348 1.00 89.19 222 PHE A N 1
ATOM 1821 C CA . PHE A 1 222 ? 12.658 -1.064 -15.039 1.00 89.19 222 PHE A CA 1
ATOM 1822 C C . PHE A 1 222 ? 11.573 -0.390 -15.863 1.00 89.19 222 PHE A C 1
ATOM 1824 O O . PHE A 1 222 ? 10.876 0.492 -15.365 1.00 89.19 222 PHE A O 1
ATOM 1831 N N . LEU A 1 223 ? 11.432 -0.822 -17.109 1.00 90.75 223 LEU A N 1
ATOM 1832 C CA . LEU A 1 223 ? 10.339 -0.451 -17.985 1.00 90.75 223 LEU A CA 1
ATOM 1833 C C . LEU A 1 223 ? 9.230 -1.483 -17.832 1.00 90.75 223 LEU A C 1
ATOM 1835 O O . LEU A 1 223 ? 9.415 -2.659 -18.141 1.00 90.75 223 LEU A O 1
ATOM 1839 N N . LEU A 1 224 ? 8.079 -1.038 -17.347 1.00 90.81 224 LEU A N 1
ATOM 1840 C CA . LEU A 1 224 ? 6.841 -1.795 -17.389 1.00 90.81 224 LEU A CA 1
ATOM 1841 C C . LEU A 1 224 ? 6.123 -1.414 -18.671 1.00 90.81 224 LEU A C 1
ATOM 1843 O O . LEU A 1 224 ? 5.933 -0.229 -18.946 1.00 90.81 224 LEU A O 1
ATOM 1847 N N . GLN A 1 225 ? 5.692 -2.411 -19.430 1.00 90.38 225 GLN A N 1
ATOM 1848 C CA . GLN A 1 225 ? 4.946 -2.198 -20.657 1.00 90.38 225 GLN A CA 1
ATOM 1849 C C . GLN A 1 225 ? 3.692 -3.063 -20.662 1.00 90.38 225 GLN A C 1
ATOM 1851 O O . GLN A 1 225 ? 3.725 -4.252 -20.342 1.00 90.38 225 GLN A O 1
ATOM 1856 N N . ALA A 1 226 ? 2.580 -2.447 -21.047 1.00 89.94 226 ALA A N 1
ATOM 1857 C CA . ALA A 1 226 ? 1.337 -3.124 -21.367 1.00 89.94 226 ALA A CA 1
ATOM 1858 C C . ALA A 1 226 ? 0.933 -2.743 -22.788 1.00 89.94 226 ALA A C 1
ATOM 1860 O O . ALA A 1 226 ? 0.932 -1.563 -23.139 1.00 89.94 226 ALA A O 1
ATOM 1861 N N . ALA A 1 227 ? 0.581 -3.729 -23.603 1.00 88.81 227 ALA A N 1
ATOM 1862 C CA . ALA A 1 227 ? 0.132 -3.495 -24.968 1.00 88.81 227 ALA A CA 1
ATOM 1863 C C . ALA A 1 227 ? -1.071 -4.370 -25.306 1.00 88.81 227 ALA A C 1
ATOM 1865 O O . ALA A 1 227 ? -1.170 -5.523 -24.874 1.00 88.81 227 ALA A O 1
ATOM 1866 N N . LYS A 1 228 ? -1.990 -3.812 -26.093 1.00 88.38 228 LYS A N 1
ATOM 1867 C CA . LYS A 1 228 ? -3.117 -4.558 -26.642 1.00 88.38 228 LYS A CA 1
ATOM 1868 C C . LYS A 1 228 ? -2.648 -5.370 -27.844 1.00 88.38 228 LYS A C 1
ATOM 1870 O O . LYS A 1 228 ? -2.074 -4.837 -28.793 1.00 88.38 228 LYS A O 1
ATOM 1875 N N . MET A 1 229 ? -2.913 -6.668 -27.809 1.00 85.31 229 MET A N 1
ATOM 1876 C CA . MET A 1 229 ? -2.512 -7.607 -28.847 1.00 85.31 229 MET A CA 1
ATOM 1877 C C . MET A 1 229 ? -3.633 -7.740 -29.880 1.00 85.31 229 MET A C 1
ATOM 1879 O O . MET A 1 229 ? -4.595 -8.482 -29.694 1.00 85.31 229 MET A O 1
ATOM 1883 N N . GLY A 1 230 ? -3.497 -7.022 -30.995 1.00 77.81 230 GLY A N 1
ATOM 1884 C CA . GLY A 1 230 ? -4.415 -7.118 -32.130 1.00 77.81 230 GLY A CA 1
ATOM 1885 C C . GLY A 1 230 ? -5.821 -6.569 -31.850 1.00 77.81 230 GLY A C 1
ATOM 1886 O O . GLY A 1 230 ? -5.999 -5.608 -31.105 1.00 77.81 230 GLY A O 1
ATOM 1887 N N . LYS A 1 231 ? -6.833 -7.154 -32.510 1.00 71.12 231 LYS A N 1
ATOM 1888 C CA . LYS A 1 231 ? -8.242 -6.714 -32.422 1.00 71.12 231 LYS A CA 1
ATOM 1889 C C . LYS A 1 231 ? -9.032 -7.367 -31.275 1.00 71.12 231 LYS A C 1
ATOM 1891 O O . LYS A 1 231 ? -10.157 -6.948 -31.021 1.00 71.12 231 LYS A O 1
ATOM 1896 N N . SER A 1 232 ? -8.488 -8.387 -30.609 1.00 74.19 232 SER A N 1
ATOM 1897 C CA . SER A 1 232 ? -9.127 -9.062 -29.471 1.00 74.19 232 SER A CA 1
ATOM 1898 C C . SER A 1 232 ? -8.849 -8.338 -28.147 1.00 74.19 232 SER A C 1
ATOM 1900 O O . SER A 1 232 ? -7.934 -7.522 -28.046 1.00 74.19 232 SER A O 1
ATOM 1902 N N . ASP A 1 233 ? -9.617 -8.656 -27.099 1.00 80.50 233 ASP A N 1
ATOM 1903 C CA . ASP A 1 233 ? -9.345 -8.243 -25.709 1.00 80.50 233 ASP A CA 1
ATOM 1904 C C . ASP A 1 233 ? -8.188 -9.068 -25.103 1.00 80.50 233 ASP A C 1
ATOM 1906 O O . ASP A 1 233 ? -8.297 -9.674 -24.037 1.00 80.50 233 ASP A O 1
ATOM 1910 N N . THR A 1 234 ? -7.068 -9.134 -25.819 1.00 85.25 234 THR A N 1
ATOM 1911 C CA . THR A 1 234 ? -5.846 -9.820 -25.395 1.00 85.25 234 THR A CA 1
ATOM 1912 C C . THR A 1 234 ? -4.778 -8.777 -25.107 1.00 85.25 234 THR A C 1
ATOM 1914 O O . THR A 1 234 ? -4.586 -7.853 -25.894 1.00 85.25 234 THR A O 1
ATOM 1917 N N . TYR A 1 235 ? -4.079 -8.918 -23.984 1.00 86.06 235 TYR A N 1
ATOM 1918 C CA . TYR A 1 235 ? -3.102 -7.940 -23.511 1.00 86.06 235 TYR A CA 1
ATOM 1919 C C . TYR A 1 235 ? -1.785 -8.646 -23.189 1.00 86.06 235 TYR A C 1
ATOM 1921 O O . TYR A 1 235 ? -1.794 -9.733 -22.608 1.00 86.06 235 TYR A O 1
ATOM 1929 N N . SER A 1 236 ? -0.664 -8.036 -23.565 1.00 89.00 236 SER A N 1
ATOM 1930 C CA . SER A 1 236 ? 0.679 -8.471 -23.181 1.00 89.00 236 SER A CA 1
ATOM 1931 C C . SER A 1 236 ? 1.238 -7.543 -22.113 1.00 89.00 236 SER A C 1
ATOM 1933 O O . SER A 1 236 ? 1.117 -6.324 -22.244 1.00 89.00 236 SER A O 1
ATOM 1935 N N . PHE A 1 237 ? 1.893 -8.118 -21.109 1.00 89.62 237 PHE A N 1
ATOM 1936 C CA . PHE A 1 237 ? 2.581 -7.385 -20.054 1.00 89.62 237 PHE A CA 1
ATOM 1937 C C . PHE A 1 237 ? 4.032 -7.846 -19.994 1.00 89.62 237 PHE A C 1
ATOM 1939 O O . PHE A 1 237 ? 4.293 -9.050 -19.974 1.00 89.62 237 PHE A O 1
ATOM 1946 N N . SER A 1 238 ? 4.962 -6.901 -19.951 1.00 90.38 238 SER A N 1
ATOM 1947 C CA . SER A 1 238 ? 6.385 -7.175 -19.779 1.00 90.38 238 SER A CA 1
ATOM 1948 C C . SER A 1 238 ? 6.999 -6.219 -18.766 1.00 90.38 238 SER A C 1
ATOM 1950 O O . SER A 1 238 ? 6.520 -5.105 -18.540 1.00 90.38 238 SER A O 1
ATOM 1952 N N . ILE A 1 239 ? 8.066 -6.697 -18.138 1.00 91.25 239 ILE A N 1
ATOM 1953 C CA . ILE A 1 239 ? 8.966 -5.894 -17.327 1.00 91.25 239 ILE A CA 1
ATOM 1954 C C . ILE A 1 239 ? 10.379 -6.148 -17.835 1.00 91.25 239 ILE A C 1
ATOM 1956 O O . ILE A 1 239 ? 10.811 -7.296 -17.928 1.00 91.25 239 ILE A O 1
ATOM 1960 N N . GLU A 1 240 ? 11.083 -5.081 -18.184 1.00 91.19 240 GLU A N 1
ATOM 1961 C CA . GLU A 1 240 ? 12.458 -5.152 -18.661 1.00 91.19 240 GLU A CA 1
ATOM 1962 C C . GLU A 1 240 ? 13.344 -4.242 -17.826 1.00 91.19 240 GLU A C 1
ATOM 1964 O O . GLU A 1 240 ? 12.970 -3.123 -17.479 1.00 91.19 240 GLU A O 1
ATOM 1969 N N . ARG A 1 241 ? 14.535 -4.729 -17.484 1.00 88.62 241 ARG A N 1
ATOM 1970 C CA . ARG A 1 241 ? 15.537 -3.909 -16.821 1.00 88.62 241 ARG A CA 1
ATOM 1971 C C . ARG A 1 241 ? 16.244 -3.051 -17.864 1.00 88.62 241 ARG A C 1
ATOM 1973 O O . ARG A 1 241 ? 16.937 -3.577 -18.731 1.00 88.62 241 ARG A O 1
ATOM 1980 N N . LEU A 1 242 ? 16.123 -1.741 -17.715 1.00 87.62 242 LEU A N 1
ATOM 1981 C CA . LEU A 1 242 ? 16.778 -0.779 -18.587 1.00 87.62 242 LEU A CA 1
ATOM 1982 C C . LEU A 1 242 ? 18.275 -0.690 -18.267 1.00 87.62 242 LEU A C 1
ATOM 1984 O O . LEU A 1 242 ? 18.698 -0.921 -17.130 1.00 87.62 242 LEU A O 1
ATOM 1988 N N . ARG A 1 243 ? 19.072 -0.351 -19.285 1.00 83.69 243 ARG A N 1
ATOM 1989 C CA . ARG A 1 243 ? 20.509 -0.044 -19.168 1.00 83.69 243 ARG A CA 1
ATOM 1990 C C . ARG A 1 243 ? 20.728 1.473 -19.088 1.00 83.69 243 ARG A C 1
ATOM 1992 O O . ARG A 1 243 ? 19.852 2.242 -19.467 1.00 83.69 243 ARG A O 1
ATOM 1999 N N . HIS A 1 244 ? 21.905 1.932 -18.645 1.00 74.69 244 HIS A N 1
ATOM 2000 C CA . HIS A 1 244 ? 22.164 3.381 -18.509 1.00 74.69 244 HIS A CA 1
ATOM 2001 C C . HIS A 1 244 ? 22.184 4.116 -19.847 1.00 74.69 244 HIS A C 1
ATOM 2003 O O . HIS A 1 244 ? 21.998 5.326 -19.887 1.00 74.69 244 HIS A O 1
ATOM 2009 N N . TRP A 1 245 ? 22.434 3.385 -20.930 1.00 72.81 245 TRP A N 1
ATOM 2010 C CA . TRP A 1 245 ? 22.446 3.901 -22.293 1.00 72.81 245 TRP A CA 1
ATOM 2011 C C . TRP A 1 245 ? 21.150 3.603 -23.055 1.00 72.81 245 TRP A C 1
ATOM 2013 O O . TRP A 1 245 ? 21.096 3.818 -24.264 1.00 72.81 245 TRP A O 1
ATOM 2023 N N . ASP A 1 246 ? 20.139 3.043 -22.389 1.00 77.94 246 ASP A N 1
ATOM 2024 C CA . ASP A 1 246 ? 18.889 2.683 -23.046 1.00 77.94 246 ASP A CA 1
ATOM 2025 C C . ASP A 1 246 ? 18.144 3.951 -23.502 1.00 77.94 246 ASP A C 1
ATOM 2027 O O . ASP A 1 246 ? 17.920 4.835 -22.674 1.00 77.94 246 ASP A O 1
ATOM 2031 N N . PRO A 1 247 ? 17.735 4.073 -24.778 1.00 69.62 247 PRO A N 1
ATOM 2032 C CA . PRO A 1 247 ? 16.974 5.226 -25.261 1.00 69.62 247 PRO A CA 1
ATOM 2033 C C . PRO A 1 247 ? 15.641 5.444 -24.535 1.00 69.62 247 PRO A C 1
ATOM 2035 O O . PRO A 1 247 ? 15.135 6.564 -24.525 1.00 69.62 247 PRO A O 1
ATOM 2038 N N . ALA A 1 248 ? 15.066 4.393 -23.933 1.00 69.69 248 ALA A N 1
ATOM 2039 C CA . ALA A 1 248 ? 13.859 4.497 -23.113 1.00 69.69 248 ALA A CA 1
ATOM 2040 C C . ALA A 1 248 ? 14.105 5.233 -21.780 1.00 69.69 248 ALA A C 1
ATOM 2042 O O . ALA A 1 248 ? 13.153 5.633 -21.104 1.00 69.69 248 ALA A O 1
ATOM 2043 N N . MET A 1 249 ? 15.369 5.456 -21.404 1.00 64.25 249 MET A N 1
ATOM 2044 C CA . MET A 1 249 ? 15.719 6.402 -20.353 1.00 64.25 249 MET A CA 1
ATOM 2045 C C . MET A 1 249 ? 15.474 7.821 -20.834 1.00 64.25 249 MET A C 1
ATOM 2047 O O . MET A 1 249 ? 16.178 8.338 -21.700 1.00 64.25 249 MET A O 1
ATOM 2051 N N . CYS A 1 250 ? 14.496 8.490 -20.229 1.00 56.91 250 CYS A N 1
ATOM 2052 C CA . CYS A 1 250 ? 14.301 9.910 -20.470 1.00 56.91 250 CYS A CA 1
ATOM 2053 C C . CYS A 1 250 ? 15.586 10.661 -20.076 1.00 56.91 250 CYS A C 1
ATOM 2055 O O . CYS A 1 250 ? 16.112 10.469 -18.977 1.00 56.91 250 CYS A O 1
ATOM 2057 N N . GLN A 1 251 ? 16.101 11.528 -20.953 1.00 50.41 251 GLN A N 1
ATOM 2058 C CA . GLN A 1 251 ? 17.348 12.269 -20.708 1.00 50.41 251 GLN A CA 1
ATOM 2059 C C . GLN A 1 251 ? 17.300 13.103 -19.412 1.00 50.41 251 GLN A C 1
ATOM 2061 O O . GLN A 1 251 ? 18.333 13.334 -18.790 1.00 50.41 251 GLN A O 1
ATOM 2066 N N . SER A 1 252 ? 16.108 13.495 -18.945 1.00 47.59 252 SER A N 1
ATOM 2067 C CA . SER A 1 252 ? 15.913 14.179 -17.658 1.00 47.59 252 SER A CA 1
ATOM 2068 C C . SER A 1 252 ? 16.142 13.279 -16.433 1.00 47.59 252 SER A C 1
ATOM 2070 O O . SER A 1 252 ? 16.566 13.764 -15.380 1.00 47.59 252 SER A O 1
ATOM 2072 N N . SER A 1 253 ? 15.908 11.969 -16.561 1.00 49.53 253 SER A N 1
ATOM 2073 C CA . SER A 1 253 ? 16.114 10.966 -15.508 1.00 49.53 253 SER A CA 1
ATOM 2074 C C . SER A 1 253 ? 17.601 10.685 -15.271 1.00 49.53 253 SER A 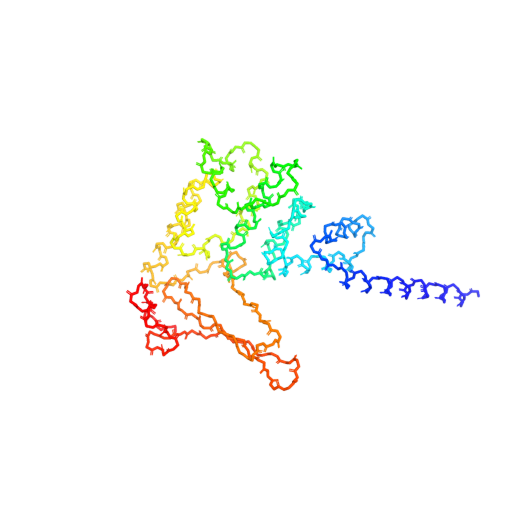C 1
ATOM 2076 O O . SER A 1 253 ? 18.011 10.494 -14.130 1.00 49.53 253 SER A O 1
ATOM 2078 N N . ILE A 1 254 ? 18.412 10.734 -16.335 1.00 50.38 254 ILE A N 1
ATOM 2079 C CA . ILE A 1 254 ? 19.866 10.490 -16.302 1.00 50.38 254 ILE A CA 1
ATOM 2080 C C . ILE A 1 254 ? 20.611 11.596 -15.534 1.00 50.38 254 ILE A C 1
ATOM 2082 O O . ILE A 1 254 ? 21.630 11.337 -14.901 1.00 50.38 254 ILE A O 1
ATOM 2086 N N . VAL A 1 255 ? 20.103 12.832 -15.567 1.00 48.69 255 VAL A N 1
ATOM 2087 C CA . VAL A 1 255 ? 20.812 14.009 -15.029 1.00 48.69 255 VAL A CA 1
ATOM 2088 C C . VAL A 1 255 ? 20.515 14.259 -13.543 1.00 48.69 255 VAL A C 1
ATOM 2090 O O . VAL A 1 255 ? 21.268 14.964 -12.878 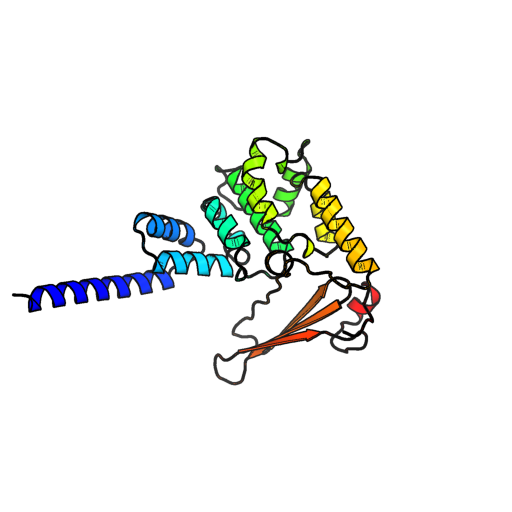1.00 48.69 255 VAL A O 1
ATOM 2093 N N . SER A 1 256 ? 19.443 13.680 -12.992 1.00 54.22 256 SER A N 1
ATOM 2094 C CA . SER A 1 256 ? 18.947 14.030 -11.649 1.00 54.22 256 SER A CA 1
ATOM 2095 C C . SER A 1 256 ? 18.953 12.889 -10.628 1.00 54.22 256 SER A C 1
ATOM 2097 O O . SER A 1 256 ? 18.758 13.151 -9.442 1.00 54.22 256 SER A O 1
ATOM 2099 N N . HIS A 1 257 ? 19.180 11.640 -11.048 1.00 63.03 257 HIS A N 1
ATOM 2100 C CA . HIS A 1 257 ? 19.051 10.472 -10.176 1.00 63.03 257 HIS A CA 1
ATOM 2101 C C . HIS A 1 257 ? 20.213 9.486 -10.364 1.00 63.03 257 HIS A C 1
ATOM 2103 O O . HIS A 1 257 ? 20.689 9.298 -11.484 1.00 63.03 257 HIS A O 1
ATOM 2109 N N . PRO A 1 258 ? 20.675 8.822 -9.287 1.00 67.50 258 PRO A N 1
ATOM 2110 C CA . PRO A 1 258 ? 21.746 7.840 -9.383 1.00 67.50 258 PRO A CA 1
ATOM 2111 C C . PRO A 1 258 ? 21.325 6.655 -10.263 1.00 67.50 258 PRO A C 1
ATOM 2113 O O . PRO A 1 258 ? 20.168 6.227 -10.247 1.00 67.50 258 PRO A O 1
ATOM 2116 N N . TYR A 1 259 ? 22.282 6.106 -11.010 1.00 69.44 259 TYR A N 1
ATOM 2117 C CA . TYR A 1 259 ? 22.099 4.925 -11.848 1.00 69.44 259 TYR A CA 1
ATOM 2118 C C . TYR A 1 259 ? 23.106 3.839 -11.451 1.00 69.44 259 TYR A C 1
ATOM 2120 O O . TYR A 1 259 ? 24.309 4.094 -11.387 1.00 69.44 259 TYR A O 1
ATOM 2128 N N . SER A 1 260 ? 22.635 2.610 -11.219 1.00 70.31 260 SER A N 1
ATOM 2129 C CA . SER A 1 260 ? 23.502 1.471 -10.902 1.00 70.31 260 SER A CA 1
ATOM 2130 C C . SER A 1 260 ? 24.013 0.777 -12.167 1.00 70.31 260 SER A C 1
ATOM 2132 O O . SER A 1 260 ? 23.262 0.128 -12.896 1.00 70.31 260 SER A O 1
ATOM 2134 N N . VAL A 1 261 ? 25.324 0.871 -12.411 1.00 70.25 261 VAL A N 1
ATOM 2135 C CA . VAL A 1 261 ? 26.011 0.280 -13.579 1.00 70.25 261 VAL A CA 1
ATOM 2136 C C . VAL A 1 261 ? 26.294 -1.222 -13.457 1.00 70.25 261 VAL A C 1
ATOM 2138 O O . VAL A 1 261 ? 26.846 -1.812 -14.383 1.00 70.25 261 VAL A O 1
ATOM 2141 N N . ARG A 1 262 ? 25.937 -1.858 -12.336 1.00 66.38 262 ARG A N 1
ATOM 2142 C CA . ARG A 1 262 ? 26.180 -3.292 -12.129 1.00 66.38 262 ARG A CA 1
ATOM 2143 C C . ARG A 1 262 ? 25.376 -4.119 -13.130 1.00 66.38 262 ARG A C 1
ATOM 2145 O O . ARG A 1 262 ? 24.165 -3.957 -13.202 1.00 66.38 262 ARG A O 1
ATOM 2152 N N . SER A 1 263 ? 26.003 -5.025 -13.869 1.00 58.41 263 SER A N 1
ATOM 2153 C CA . SER A 1 263 ? 25.288 -6.089 -14.585 1.00 58.41 263 SER A CA 1
ATOM 2154 C C . SER A 1 263 ? 24.865 -7.168 -13.586 1.00 58.41 263 SER A C 1
ATOM 2156 O O . SER A 1 263 ? 25.697 -7.574 -12.776 1.00 58.41 263 SER A O 1
ATOM 2158 N N . ASN A 1 264 ? 23.599 -7.604 -13.626 1.00 52.69 264 ASN A N 1
ATOM 2159 C CA . ASN A 1 264 ? 23.236 -8.896 -13.028 1.00 52.69 264 ASN A CA 1
ATOM 2160 C C . ASN A 1 264 ? 23.771 -10.023 -13.905 1.00 52.69 264 ASN A C 1
ATOM 2162 O O . ASN A 1 264 ? 23.749 -9.828 -15.144 1.00 52.69 264 ASN A O 1
#

Sequence (264 aa):
VDTNSKRQSDVQLQERAGVLKRYEANISSLTVCSFHRVSCKFKATVLLRACECWLELFLVTKLSFHIKLRDLPFDLPLKTLLSPRLFTSNEYEVLRAVLCWLYLQLNPLRQTLTAHSTIITLFSKETAVFLEQPQGQKYITIFQALRMHGITEWQHLQELQNIRVLPESWLLHILSKHYHTLYSGGDMVLTDFSKQAIRFGMMFDREQVCCTQTICIYGFYFLLQAAKMGKSDTYSFSIERLRHWDPAMCQSSIVSHPYSVRSN

Foldseek 3Di:
DPPVVVVVVVVVVVVVVVVLVVLLVVDDLVCLLVQCVVCVVVVVVSSVVSSLLCCLEDLLPPNLQDLSLLSDDPVSLLVSLLDPSRADQWLLSNVLSVLQNVVCVVVVPDPHRDDSVVSLVVQLPDPAQQCVDPNNVSCPSSVQSRLLLRPLDPVSLVSVVSGSHDDPVVNVVSVVQLVVCLVVLNDHDDDDCSNNPIHRDDDDDPPDQKDWDWDDGSQWIKIWIKGDDPPDNDIDIDIDTDALPRPVPDPVNNVPDHHRNDDD

pLDDT: mean 85.06, std 15.44, range [36.97, 98.19]

Secondary structure (DSSP, 8-state):
-HHHHHHHHHHHHHHHHHHHHHHHTT--TTTHHHHHHHHHHHT-HHHHHHHHHHHHHHIIIIITTSGGGGG--THHHHHHHT-TT---SSHHHHHHHHHHHHHHHH-TT--SPPPHHHHHHHHHT-SS-GGGSHHHHTTHHHHHTS-GGG---HHHHHHHHH-TTS-HHHHHHHHHHHHHHHHTTT----S-HHHHPPP------TT-SEEEEEEEETTEEEEEEEEE-TTSS-EEEEEEEPPTT-TTS-HHHHHHS-------

Organism: Cyprinus carpio (NCBI:txid7962)

InterPro domains:
  IPR042833 BTB/POZ domain-containing protein 16 [PTHR46843] (25-263)
  IPR048859 BTB/POZ domain-containing protein 16, C-terminal domain [PF21059] (198-263)

Radius of gyration: 22.42 Å; chains: 1; bounding box: 66×60×57 Å